Protein AF-A0A1G3KKD4-F1 (afdb_monomer_lite)

Secondary structure (DSSP, 8-state):
--PPP-----------B-TTS-B--SS--SPPPTTSPPPSTT---BTTB-TT-BHHHHHHHHHHH-TTEEEEEPP--S---PPPTTS--B--EEEEEETTTTSSEEEEEEEESBTTT-EEEEEEEEEEPPTT-PPBHHHHHHHHHHHH---EESS-GGG-BTTEEEEEEEEETTSPBPPPPTTS---TTS--TTS-----TTEEEEEEEEEEEPSS-TTBEEEEEEEEEEHHHHHHHHHHHHHHHHHHHHHHHHHHHHHHHHTS---

pLDDT: mean 76.48, std 17.89, range [25.08, 93.0]

Structure (mmCIF, N/CA/C/O backbone):
data_AF-A0A1G3KKD4-F1
#
_entry.id   AF-A0A1G3KKD4-F1
#
loop_
_atom_site.group_PDB
_atom_site.id
_atom_site.type_symbol
_atom_site.label_atom_id
_atom_site.label_alt_id
_atom_site.label_comp_id
_atom_site.label_asym_id
_atom_site.label_entity_id
_atom_site.label_seq_id
_atom_site.pdbx_PDB_ins_code
_atom_site.Cartn_x
_atom_site.Cartn_y
_atom_site.Cartn_z
_atom_site.occupancy
_atom_site.B_iso_or_equiv
_atom_site.auth_seq_id
_atom_site.auth_comp_id
_atom_site.auth_asym_id
_atom_site.auth_atom_id
_atom_site.pdbx_PDB_model_num
ATOM 1 N N . MET A 1 1 ? 34.589 -7.248 -50.992 1.00 36.75 1 MET A N 1
ATOM 2 C CA . MET A 1 1 ? 34.553 -6.252 -49.902 1.00 36.75 1 MET A CA 1
ATOM 3 C C . MET A 1 1 ? 33.347 -6.594 -49.047 1.00 36.75 1 MET A C 1
ATOM 5 O O . MET A 1 1 ? 32.225 -6.361 -49.464 1.00 36.75 1 MET A O 1
ATOM 9 N N . MET A 1 2 ? 33.588 -7.327 -47.965 1.00 28.41 2 MET A N 1
ATOM 10 C CA . MET A 1 2 ? 32.580 -8.005 -47.149 1.00 28.41 2 MET A CA 1
ATOM 11 C C . MET A 1 2 ? 32.678 -7.352 -45.770 1.00 28.41 2 MET A C 1
ATOM 13 O O . MET A 1 2 ? 33.681 -7.538 -45.086 1.00 28.41 2 MET A O 1
ATOM 17 N N . MET A 1 3 ? 31.729 -6.479 -45.426 1.00 34.78 3 MET A N 1
ATOM 18 C CA . MET A 1 3 ? 31.676 -5.872 -44.094 1.00 34.78 3 MET A CA 1
ATOM 19 C C . MET A 1 3 ? 30.914 -6.808 -43.161 1.00 34.78 3 MET A C 1
ATOM 21 O O . MET A 1 3 ? 29.764 -7.156 -43.422 1.00 34.78 3 MET A O 1
ATOM 25 N N . LEU A 1 4 ? 31.603 -7.234 -42.102 1.00 31.77 4 LEU A N 1
ATOM 26 C CA . LEU A 1 4 ? 31.053 -8.021 -41.010 1.00 31.77 4 LEU A CA 1
ATOM 27 C C . LEU A 1 4 ? 30.010 -7.210 -40.229 1.00 31.77 4 LEU A C 1
ATOM 29 O O . LEU A 1 4 ? 30.295 -6.117 -39.746 1.00 31.77 4 LEU A O 1
ATOM 33 N N . LEU A 1 5 ? 28.839 -7.818 -40.052 1.00 33.50 5 LEU A N 1
ATOM 34 C CA . LEU A 1 5 ? 27.930 -7.564 -38.941 1.00 33.50 5 LEU A CA 1
ATOM 35 C C . LEU A 1 5 ? 28.512 -8.220 -37.677 1.00 33.50 5 LEU A C 1
ATOM 37 O O . LEU A 1 5 ? 28.678 -9.436 -37.628 1.00 33.50 5 LEU A O 1
ATOM 41 N N . ALA A 1 6 ? 28.782 -7.418 -36.656 1.00 31.25 6 ALA A N 1
ATOM 42 C CA . ALA A 1 6 ? 28.841 -7.827 -35.255 1.00 31.25 6 ALA A CA 1
ATOM 43 C C . ALA A 1 6 ? 27.873 -6.872 -34.543 1.00 31.25 6 ALA A C 1
ATOM 45 O O . ALA A 1 6 ? 27.943 -5.670 -34.765 1.00 31.25 6 ALA A O 1
ATOM 46 N N . GLY A 1 7 ? 26.868 -7.284 -33.787 1.00 25.55 7 GLY A N 1
ATOM 47 C CA . GLY A 1 7 ? 26.712 -8.456 -32.943 1.00 25.55 7 GLY A CA 1
ATOM 48 C C . GLY A 1 7 ? 26.060 -7.898 -31.680 1.00 25.55 7 GLY A C 1
ATOM 49 O O . GLY A 1 7 ? 26.670 -7.079 -30.997 1.00 25.55 7 GLY A O 1
ATOM 50 N N . CYS A 1 8 ? 24.792 -8.240 -31.448 1.00 34.59 8 CYS A N 1
ATOM 51 C CA . CYS A 1 8 ? 24.036 -7.868 -30.257 1.00 34.59 8 CYS A CA 1
ATOM 52 C C . CYS A 1 8 ? 24.808 -8.302 -29.005 1.00 34.59 8 CYS A C 1
ATOM 54 O O . CYS A 1 8 ? 25.068 -9.488 -28.825 1.00 34.59 8 CYS A O 1
ATOM 56 N N . GLY A 1 9 ? 25.200 -7.338 -28.174 1.00 25.08 9 GLY A N 1
ATOM 57 C CA . GLY A 1 9 ? 25.719 -7.591 -26.838 1.00 25.08 9 GLY A CA 1
ATOM 58 C C . GLY A 1 9 ? 24.648 -7.226 -25.825 1.00 25.08 9 GLY A C 1
ATOM 59 O O . GLY A 1 9 ? 24.383 -6.040 -25.627 1.00 25.08 9 GLY A O 1
ATOM 60 N N . ASP A 1 10 ? 24.042 -8.241 -25.215 1.00 33.50 10 ASP A N 1
ATOM 61 C CA . ASP A 1 10 ? 23.280 -8.122 -23.976 1.00 33.50 10 ASP A CA 1
ATOM 62 C C . ASP A 1 10 ? 24.161 -7.439 -22.920 1.00 33.50 10 ASP A C 1
ATOM 64 O O . ASP A 1 10 ? 25.133 -8.007 -22.419 1.00 33.50 10 ASP A O 1
ATOM 68 N N . GLY A 1 11 ? 23.866 -6.170 -22.634 1.00 28.05 11 GLY A N 1
ATOM 69 C CA . GLY A 1 11 ? 24.493 -5.443 -21.535 1.00 28.05 11 GLY A CA 1
ATOM 70 C C . GLY A 1 11 ? 24.036 -6.019 -20.190 1.00 28.05 11 GLY A C 1
ATOM 71 O O . GLY A 1 11 ? 22.905 -6.500 -20.090 1.00 28.05 11 GLY A O 1
ATOM 72 N N . PRO A 1 12 ? 24.884 -5.980 -19.146 1.00 34.41 12 PRO A N 1
ATOM 73 C CA . PRO A 1 12 ? 24.547 -6.539 -17.844 1.00 34.41 12 PRO A CA 1
ATOM 74 C C . PRO A 1 12 ? 23.283 -5.860 -17.315 1.00 34.41 12 PRO A C 1
ATOM 76 O O . PRO A 1 12 ? 23.168 -4.634 -17.342 1.00 34.41 12 PRO A O 1
ATOM 79 N N . GLY A 1 13 ? 22.318 -6.660 -16.862 1.00 38.06 13 GLY A N 1
ATOM 80 C CA . GLY A 1 13 ? 21.095 -6.156 -16.256 1.00 38.06 13 GLY A CA 1
ATOM 81 C C . GLY A 1 13 ? 21.438 -5.231 -15.092 1.00 38.06 13 GLY A C 1
ATOM 82 O O . GLY A 1 13 ? 21.927 -5.688 -14.064 1.00 38.06 13 GLY A O 1
ATOM 83 N N . ASN A 1 14 ? 21.182 -3.933 -15.259 1.00 43.22 14 ASN A N 1
ATOM 84 C CA . ASN A 1 14 ? 21.375 -2.940 -14.208 1.00 43.22 14 ASN A CA 1
ATOM 85 C C . ASN A 1 14 ? 20.348 -3.194 -13.104 1.00 43.22 14 ASN A C 1
ATOM 87 O O . ASN A 1 14 ? 19.176 -2.826 -13.192 1.00 43.22 14 ASN A O 1
ATOM 91 N N . GLU A 1 15 ? 20.785 -3.925 -12.095 1.00 46.09 15 GLU A N 1
ATOM 92 C CA . GLU A 1 15 ? 20.164 -3.974 -10.786 1.00 46.09 15 GLU A CA 1
ATOM 93 C C . GLU A 1 15 ? 20.419 -2.636 -10.087 1.00 46.09 15 GLU A C 1
ATOM 95 O O . GLU A 1 15 ? 21.563 -2.183 -10.006 1.00 46.09 15 GLU A O 1
ATOM 100 N N . ALA A 1 16 ? 19.351 -1.976 -9.633 1.00 47.59 16 ALA A N 1
ATOM 101 C CA . ALA A 1 16 ? 19.468 -0.792 -8.790 1.00 47.59 16 ALA A CA 1
ATOM 102 C C . ALA A 1 16 ? 20.277 -1.164 -7.545 1.00 47.59 16 ALA A C 1
ATOM 104 O O . ALA A 1 16 ? 20.127 -2.278 -7.065 1.00 47.59 16 ALA A O 1
ATOM 105 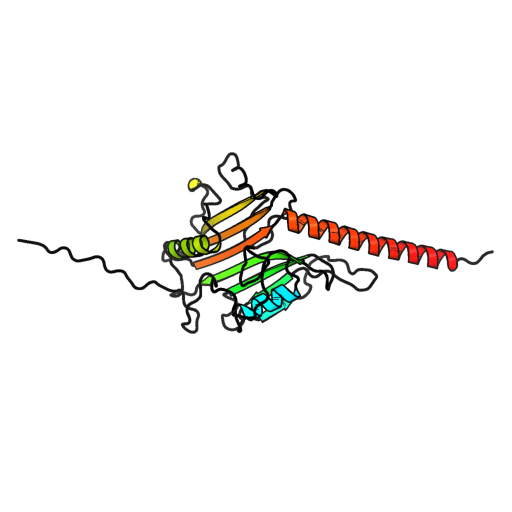N N . LYS A 1 17 ? 21.139 -0.286 -7.019 1.00 45.03 17 LYS A N 1
ATOM 106 C CA . LYS A 1 17 ? 21.960 -0.567 -5.825 1.00 45.03 17 LYS A CA 1
ATOM 107 C C . LYS A 1 17 ? 21.836 0.535 -4.777 1.00 45.03 17 LYS A C 1
ATOM 109 O O . LYS A 1 17 ? 21.765 1.708 -5.136 1.00 45.03 17 LYS A O 1
ATOM 114 N N . ASN A 1 18 ? 21.749 0.165 -3.498 1.00 47.06 18 ASN A N 1
ATOM 115 C CA . ASN A 1 18 ? 21.687 1.115 -2.389 1.00 47.06 18 ASN A CA 1
ATOM 116 C C . ASN A 1 18 ? 23.073 1.746 -2.170 1.00 47.06 18 ASN A C 1
ATOM 118 O O . ASN A 1 18 ? 24.058 1.392 -2.824 1.00 47.06 18 ASN A O 1
ATOM 122 N N . SER A 1 19 ? 23.176 2.674 -1.217 1.00 39.69 19 SER A N 1
ATOM 123 C CA . SER A 1 19 ? 24.438 3.344 -0.869 1.00 39.69 19 SER A CA 1
ATOM 124 C C . SER A 1 19 ? 25.553 2.404 -0.394 1.00 39.69 19 SER A C 1
ATOM 126 O O . SER A 1 19 ? 26.706 2.823 -0.347 1.00 39.69 19 SER A O 1
ATOM 128 N N . ASN A 1 20 ? 25.227 1.150 -0.069 1.00 43.16 20 ASN A N 1
ATOM 129 C CA . ASN A 1 20 ? 26.175 0.120 0.346 1.00 43.16 20 ASN A CA 1
ATOM 130 C C . ASN A 1 20 ? 26.548 -0.833 -0.807 1.00 43.16 20 ASN A C 1
ATOM 132 O O . ASN A 1 20 ? 27.305 -1.778 -0.602 1.00 43.16 20 ASN A O 1
ATOM 136 N N . GLY A 1 21 ? 26.047 -0.591 -2.025 1.00 40.94 21 GLY A N 1
ATOM 137 C CA . GLY A 1 21 ? 26.309 -1.422 -3.201 1.00 40.94 21 GLY A CA 1
ATOM 138 C C . GLY A 1 21 ? 25.499 -2.721 -3.252 1.00 40.94 21 GLY A C 1
ATOM 139 O O . GLY A 1 21 ? 25.740 -3.540 -4.142 1.00 40.94 21 GLY A O 1
ATOM 140 N N . GLU A 1 22 ? 24.547 -2.908 -2.335 1.00 45.16 22 GLU A N 1
ATOM 141 C CA . GLU A 1 22 ? 23.599 -4.025 -2.358 1.00 45.16 22 GLU A CA 1
ATOM 142 C C . GLU A 1 22 ? 22.505 -3.724 -3.371 1.00 45.16 22 GLU A C 1
ATOM 144 O O . GLU A 1 22 ? 22.063 -2.581 -3.460 1.00 45.16 22 GLU A O 1
ATOM 149 N N . THR A 1 23 ? 22.051 -4.725 -4.121 1.00 47.28 23 THR A N 1
ATOM 150 C CA . THR A 1 23 ? 20.938 -4.550 -5.054 1.00 47.28 23 THR A CA 1
ATOM 151 C C . THR A 1 23 ? 19.701 -4.031 -4.302 1.00 47.28 23 THR A C 1
ATOM 153 O O . THR A 1 23 ? 19.155 -4.726 -3.448 1.00 47.28 23 THR A O 1
ATOM 156 N N . VAL A 1 24 ? 19.271 -2.793 -4.591 1.00 46.72 24 VAL A N 1
ATOM 157 C CA . VAL A 1 24 ? 17.921 -2.329 -4.270 1.00 46.72 24 VAL A CA 1
ATOM 158 C C . VAL A 1 24 ? 17.005 -3.184 -5.108 1.00 46.72 24 VAL A C 1
ATOM 160 O O . VAL A 1 24 ? 16.920 -3.031 -6.327 1.00 46.72 24 VAL A O 1
ATOM 163 N N . ASP A 1 25 ? 16.320 -4.093 -4.440 1.00 49.72 25 ASP A N 1
ATOM 164 C CA . ASP A 1 25 ? 15.204 -4.782 -5.042 1.00 49.72 25 ASP A CA 1
ATOM 165 C C . ASP A 1 25 ? 14.111 -3.720 -5.265 1.00 49.72 25 ASP A C 1
ATOM 167 O O . ASP A 1 25 ? 13.392 -3.287 -4.351 1.00 49.72 25 ASP A O 1
ATOM 171 N N . THR A 1 26 ? 14.072 -3.193 -6.492 1.00 44.53 26 THR A N 1
ATOM 172 C CA . THR A 1 26 ? 13.183 -2.115 -6.963 1.00 44.53 26 THR A CA 1
ATOM 173 C C . THR A 1 26 ? 11.722 -2.429 -6.703 1.00 44.53 26 THR A C 1
ATOM 175 O O . THR A 1 26 ? 10.908 -1.536 -6.488 1.00 44.53 26 THR A O 1
ATOM 178 N N . ALA A 1 27 ? 11.423 -3.707 -6.532 1.00 40.56 27 ALA A N 1
ATOM 179 C CA . ALA A 1 27 ? 10.413 -4.176 -5.619 1.00 40.56 27 ALA A CA 1
ATOM 180 C C . ALA A 1 27 ? 11.069 -5.267 -4.759 1.00 40.56 27 ALA A C 1
ATOM 182 O O . ALA A 1 27 ? 11.573 -6.203 -5.346 1.00 40.56 27 ALA A O 1
ATOM 183 N N . SER A 1 28 ? 11.071 -5.224 -3.419 1.00 41.34 28 SER A N 1
ATOM 184 C CA . SER A 1 28 ? 11.296 -6.483 -2.692 1.00 41.34 28 SER A CA 1
ATOM 185 C C . SER A 1 28 ? 10.083 -7.365 -3.012 1.00 41.34 28 SER A C 1
ATOM 187 O O . SER A 1 28 ? 8.956 -7.143 -2.540 1.00 41.34 28 SER A O 1
ATOM 189 N N . VAL A 1 29 ? 10.289 -8.233 -4.005 1.00 39.75 29 VAL A N 1
ATOM 190 C CA . VAL A 1 29 ? 9.391 -9.286 -4.508 1.00 39.75 29 VAL A CA 1
ATOM 191 C C . VAL A 1 29 ? 9.874 -10.643 -4.005 1.00 39.75 29 VAL A C 1
ATOM 193 O O . VAL A 1 29 ? 9.205 -11.649 -4.228 1.00 39.75 29 VAL A O 1
ATOM 196 N N . ALA A 1 30 ? 10.994 -10.687 -3.275 1.00 36.44 30 ALA A N 1
ATOM 197 C CA . ALA A 1 30 ? 11.412 -11.890 -2.587 1.00 36.44 30 ALA A CA 1
ATOM 198 C C . ALA A 1 30 ? 10.240 -12.418 -1.734 1.00 36.44 30 ALA A C 1
ATOM 200 O O . ALA A 1 30 ? 9.622 -11.645 -0.987 1.00 36.44 30 ALA A O 1
ATOM 201 N N . PRO A 1 31 ? 9.881 -13.713 -1.853 1.00 37.75 31 PRO A N 1
ATOM 202 C CA . PRO A 1 31 ? 8.915 -14.308 -0.948 1.00 37.75 31 PRO A CA 1
ATOM 203 C C . PRO A 1 31 ? 9.390 -14.035 0.475 1.00 37.75 31 PRO A C 1
ATOM 205 O O . PRO A 1 31 ? 10.583 -14.148 0.764 1.00 37.75 31 PRO A O 1
ATOM 208 N N . ALA A 1 32 ? 8.456 -13.631 1.337 1.00 45.72 32 ALA A N 1
ATOM 209 C CA . ALA A 1 32 ? 8.757 -13.329 2.726 1.00 45.72 32 ALA A CA 1
ATOM 210 C C . ALA A 1 32 ? 9.635 -14.451 3.309 1.00 45.72 32 ALA A C 1
ATOM 212 O O . ALA A 1 32 ? 9.337 -15.632 3.091 1.00 45.72 32 ALA A O 1
ATOM 213 N N . ALA A 1 33 ? 10.731 -14.088 3.986 1.00 49.72 33 ALA A N 1
ATOM 214 C CA . ALA A 1 33 ? 11.652 -15.052 4.577 1.00 49.72 33 ALA A CA 1
ATOM 215 C C . ALA A 1 33 ? 10.876 -16.134 5.353 1.00 49.72 33 ALA A C 1
ATOM 217 O O . ALA A 1 33 ? 9.845 -15.863 5.978 1.00 49.72 33 ALA A O 1
ATOM 218 N N . SER A 1 34 ? 11.337 -17.385 5.298 1.00 44.22 34 SER A N 1
ATOM 219 C CA . SER A 1 34 ? 10.668 -18.494 5.984 1.00 44.22 34 SER A CA 1
ATOM 220 C C . SER A 1 34 ? 10.463 -18.157 7.468 1.00 44.22 34 SER A C 1
ATOM 222 O O . SER A 1 34 ? 11.441 -18.007 8.198 1.00 44.22 34 SER A O 1
ATOM 224 N N . GLY A 1 35 ? 9.204 -18.027 7.903 1.00 54.56 35 GLY A N 1
ATOM 225 C CA . GLY A 1 35 ? 8.842 -17.621 9.269 1.00 54.56 35 GLY A CA 1
ATOM 226 C C . GLY A 1 35 ? 8.192 -16.235 9.400 1.00 54.56 35 GLY A C 1
ATOM 227 O O . GLY A 1 35 ? 7.725 -15.909 10.490 1.00 54.56 35 GLY A O 1
ATOM 228 N N . CYS A 1 36 ? 8.100 -15.441 8.327 1.00 64.94 36 CYS A N 1
ATOM 229 C CA . CYS A 1 36 ? 7.323 -14.199 8.343 1.00 64.94 36 CYS A CA 1
ATOM 230 C C . CYS A 1 36 ? 5.812 -14.461 8.518 1.00 64.94 36 CYS A C 1
ATOM 232 O O . CYS A 1 36 ? 5.323 -15.522 8.108 1.00 64.94 36 CYS A O 1
ATOM 234 N N . PRO A 1 37 ? 5.045 -13.493 9.068 1.00 67.75 37 PRO A N 1
ATOM 235 C CA . PRO A 1 37 ? 3.589 -13.570 9.099 1.00 67.75 37 PRO A CA 1
ATOM 236 C C . PRO A 1 37 ? 3.040 -13.874 7.707 1.00 67.75 37 PRO A C 1
ATOM 238 O O . PRO A 1 37 ? 3.385 -13.212 6.725 1.00 67.75 37 PRO A O 1
ATOM 241 N N . LYS A 1 38 ? 2.191 -14.898 7.615 1.00 65.81 38 LYS A N 1
ATOM 242 C CA . LYS A 1 38 ? 1.608 -15.294 6.339 1.00 65.81 38 LYS A CA 1
ATOM 243 C C . LYS A 1 38 ? 0.495 -14.312 5.991 1.00 65.81 38 LYS A C 1
ATOM 245 O O . LYS A 1 38 ? -0.504 -14.237 6.702 1.00 65.81 38 LYS A O 1
ATOM 250 N N . ALA A 1 39 ? 0.658 -13.586 4.888 1.00 68.94 39 ALA A N 1
ATOM 251 C CA . ALA A 1 39 ? -0.445 -12.837 4.302 1.00 68.94 39 ALA A CA 1
ATOM 252 C C . ALA A 1 39 ? -1.625 -13.776 3.985 1.00 68.94 39 ALA A C 1
ATOM 254 O O . ALA A 1 39 ? -1.410 -14.976 3.753 1.00 68.94 39 ALA A O 1
ATOM 255 N N . PRO A 1 40 ? -2.869 -13.264 3.953 1.00 69.69 40 PRO A N 1
ATOM 256 C CA . PRO A 1 40 ? -3.998 -14.040 3.460 1.00 69.69 40 PRO A CA 1
ATOM 257 C C . PRO A 1 40 ? -3.656 -14.658 2.096 1.00 69.69 40 PRO A C 1
ATOM 259 O O . PRO A 1 40 ? -2.984 -14.033 1.273 1.00 69.69 40 PRO A O 1
ATOM 262 N N . ALA A 1 41 ? -4.063 -15.909 1.871 1.00 65.94 41 ALA A N 1
ATOM 263 C CA . ALA A 1 41 ? -3.688 -16.632 0.658 1.00 65.94 41 ALA A CA 1
ATOM 264 C C . ALA A 1 41 ? -4.101 -15.842 -0.596 1.00 65.94 41 ALA A C 1
ATOM 266 O O . ALA A 1 41 ? -5.254 -15.431 -0.714 1.00 65.94 41 ALA A O 1
ATOM 267 N N . ASN A 1 42 ? -3.156 -15.650 -1.522 1.00 68.94 42 ASN A N 1
ATOM 268 C CA . ASN A 1 42 ? -3.327 -14.898 -2.772 1.00 68.94 42 ASN A CA 1
ATOM 269 C C . ASN A 1 42 ? -3.661 -13.401 -2.609 1.00 68.94 42 ASN A C 1
ATOM 271 O O . ASN A 1 42 ? -4.043 -12.762 -3.589 1.00 68.94 42 ASN A O 1
ATOM 275 N N . ALA A 1 43 ? -3.518 -12.820 -1.413 1.00 80.75 43 ALA A N 1
ATOM 276 C CA . ALA A 1 43 ? -3.643 -11.377 -1.251 1.00 80.75 43 ALA A CA 1
ATOM 277 C C . ALA A 1 43 ? -2.389 -10.668 -1.794 1.00 80.75 43 ALA A C 1
ATOM 279 O O . ALA A 1 43 ? -1.269 -11.083 -1.473 1.00 80.75 43 ALA A O 1
ATOM 280 N N . PRO A 1 44 ? -2.541 -9.589 -2.582 1.00 86.44 44 PRO A N 1
ATOM 281 C CA . PRO A 1 44 ? -1.410 -8.746 -2.942 1.00 86.44 44 PRO A CA 1
ATOM 282 C C . PRO A 1 44 ? -0.778 -8.148 -1.680 1.00 86.44 44 PRO A C 1
ATOM 284 O O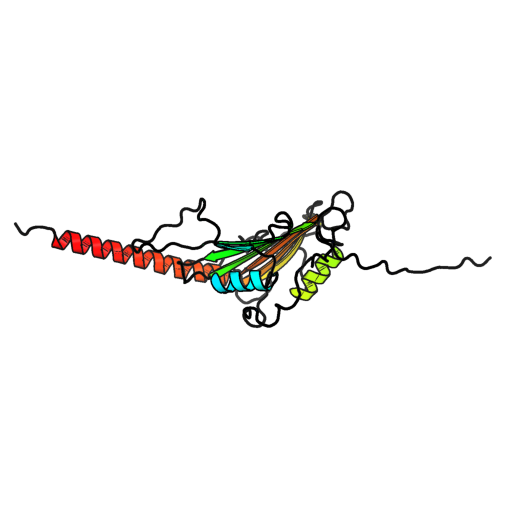 . PRO A 1 44 ? -1.463 -7.871 -0.693 1.00 86.44 44 PRO A O 1
ATOM 287 N N . THR A 1 45 ? 0.541 -7.959 -1.712 1.00 90.25 45 THR A N 1
ATOM 288 C CA . THR A 1 45 ? 1.307 -7.429 -0.577 1.00 90.25 45 THR A CA 1
ATOM 289 C C . THR A 1 45 ? 2.347 -6.412 -1.015 1.00 90.25 45 THR A C 1
ATOM 291 O O . THR A 1 45 ? 2.993 -6.573 -2.052 1.00 90.25 45 THR A O 1
ATOM 294 N N . ILE A 1 46 ? 2.596 -5.422 -0.161 1.00 89.06 46 ILE A N 1
ATOM 295 C CA . ILE A 1 46 ? 3.747 -4.518 -0.250 1.00 89.06 46 ILE A CA 1
ATOM 296 C C . ILE A 1 46 ? 4.623 -4.778 0.976 1.00 89.06 46 ILE A C 1
ATOM 298 O O . ILE A 1 46 ? 4.157 -4.630 2.101 1.00 89.06 46 ILE A O 1
ATOM 302 N N . GLN A 1 47 ? 5.874 -5.206 0.765 1.00 85.31 47 GLN A N 1
ATOM 303 C CA . GLN A 1 47 ? 6.799 -5.598 1.845 1.00 85.31 47 GLN A CA 1
ATOM 304 C C . GLN A 1 47 ? 6.168 -6.582 2.853 1.00 85.31 47 GLN A C 1
ATOM 306 O O . GLN A 1 47 ? 6.256 -6.419 4.067 1.00 85.31 47 GLN A O 1
ATOM 311 N N . GLY A 1 48 ? 5.444 -7.581 2.336 1.00 85.50 48 GLY A N 1
ATOM 312 C CA . GLY A 1 48 ? 4.736 -8.583 3.139 1.00 85.50 48 GLY A CA 1
ATOM 313 C C . GLY A 1 48 ? 3.444 -8.097 3.806 1.00 85.50 48 GLY A C 1
ATOM 314 O O . GLY A 1 48 ? 2.679 -8.929 4.284 1.00 85.50 48 GLY A O 1
ATOM 315 N N . VAL A 1 49 ? 3.151 -6.793 3.806 1.00 89.69 49 VAL A N 1
ATOM 316 C CA . VAL A 1 49 ? 1.919 -6.238 4.380 1.00 89.69 49 VAL A CA 1
ATOM 317 C C . VAL A 1 49 ? 0.768 -6.383 3.389 1.00 89.69 49 VAL A C 1
ATOM 319 O O . VAL A 1 49 ? 0.880 -5.960 2.237 1.00 89.69 49 VAL A O 1
ATOM 322 N N . ALA A 1 50 ? -0.345 -6.956 3.847 1.00 91.81 50 ALA A N 1
ATOM 323 C CA . ALA A 1 50 ? -1.601 -7.059 3.106 1.00 91.81 50 ALA A CA 1
ATOM 324 C C . ALA A 1 50 ? -2.711 -6.248 3.784 1.00 91.81 50 ALA A C 1
ATOM 326 O O . ALA A 1 50 ? -2.716 -6.068 5.006 1.00 91.81 50 ALA A O 1
ATOM 327 N N . ILE A 1 51 ? -3.707 -5.848 2.991 1.00 91.06 51 ILE A N 1
ATOM 328 C CA . ILE A 1 51 ? -4.970 -5.331 3.518 1.00 91.06 51 ILE A CA 1
ATOM 329 C C . ILE A 1 51 ? -5.607 -6.364 4.458 1.00 91.06 51 ILE A C 1
ATOM 331 O O . ILE A 1 51 ? -5.629 -7.563 4.176 1.00 91.06 51 ILE A O 1
ATOM 335 N N . GLY A 1 52 ? -6.132 -5.881 5.581 1.00 91.06 52 GLY A N 1
ATOM 336 C CA . GLY A 1 52 ? -6.822 -6.678 6.588 1.00 91.06 52 GLY A CA 1
ATOM 337 C C . GLY A 1 52 ? -5.940 -7.304 7.665 1.00 91.06 52 GLY A C 1
ATOM 338 O O . GLY A 1 52 ? -6.482 -7.814 8.644 1.00 91.06 52 GLY A O 1
ATOM 339 N N . MET A 1 53 ? -4.612 -7.203 7.554 1.00 92.81 53 MET A N 1
ATOM 340 C CA . MET A 1 53 ? -3.716 -7.501 8.675 1.00 92.81 53 MET A CA 1
ATOM 341 C C . MET A 1 53 ? -4.012 -6.594 9.876 1.00 92.81 53 MET A C 1
ATOM 343 O O . MET A 1 53 ? -4.508 -5.478 9.733 1.00 92.81 53 MET A O 1
ATOM 347 N N . THR A 1 54 ? -3.678 -7.045 11.076 1.00 91.94 54 THR A N 1
ATOM 348 C CA . THR A 1 54 ? -3.580 -6.184 12.258 1.00 91.94 54 THR A CA 1
ATOM 349 C C . THR A 1 54 ? -2.336 -5.296 12.181 1.00 91.94 54 THR A C 1
ATOM 351 O O . THR A 1 54 ? -1.372 -5.603 11.476 1.00 91.94 54 THR A O 1
ATOM 354 N N . GLY A 1 55 ? -2.297 -4.212 12.963 1.00 88.62 55 GLY A N 1
ATOM 355 C CA . GLY A 1 55 ? -1.092 -3.378 13.054 1.00 88.62 55 GLY A CA 1
ATOM 356 C C . GLY A 1 55 ? 0.145 -4.150 13.545 1.00 88.62 55 GLY A C 1
ATOM 357 O O . GLY A 1 55 ? 1.258 -3.911 13.079 1.00 88.62 55 GLY A O 1
ATOM 358 N N . ALA A 1 56 ? -0.036 -5.120 14.449 1.00 88.94 56 ALA A N 1
ATOM 359 C CA . ALA A 1 56 ? 1.055 -5.961 14.944 1.00 88.94 56 ALA A CA 1
ATOM 360 C C . ALA A 1 56 ? 1.604 -6.902 13.858 1.00 88.94 56 ALA A C 1
ATOM 362 O O . ALA A 1 56 ? 2.822 -7.018 13.713 1.00 88.94 56 ALA A O 1
ATOM 363 N N . GLU A 1 57 ? 0.723 -7.525 13.073 1.00 91.31 57 GLU A N 1
ATOM 364 C CA . GLU A 1 57 ? 1.114 -8.354 11.927 1.00 91.31 57 GLU A CA 1
ATOM 365 C C . GLU A 1 57 ? 1.832 -7.528 10.860 1.00 91.31 57 GLU A C 1
ATOM 367 O O . GLU A 1 57 ? 2.858 -7.969 10.353 1.00 91.31 57 GLU A O 1
ATOM 372 N N . ALA A 1 58 ? 1.361 -6.309 10.576 1.00 90.75 58 ALA A N 1
ATOM 373 C CA . ALA A 1 58 ? 2.012 -5.411 9.627 1.00 90.75 58 ALA A CA 1
ATOM 374 C C . ALA A 1 58 ? 3.437 -5.031 10.070 1.00 90.75 58 ALA A C 1
ATOM 376 O O . ALA A 1 58 ? 4.370 -5.118 9.276 1.00 90.75 58 ALA A O 1
ATOM 377 N N . ILE A 1 59 ? 3.642 -4.680 11.347 1.00 89.12 59 ILE A N 1
ATOM 378 C CA . ILE A 1 59 ? 4.986 -4.403 11.890 1.00 89.12 59 ILE A CA 1
ATOM 379 C C . ILE A 1 59 ? 5.892 -5.632 11.770 1.00 89.12 59 ILE A C 1
ATOM 381 O O 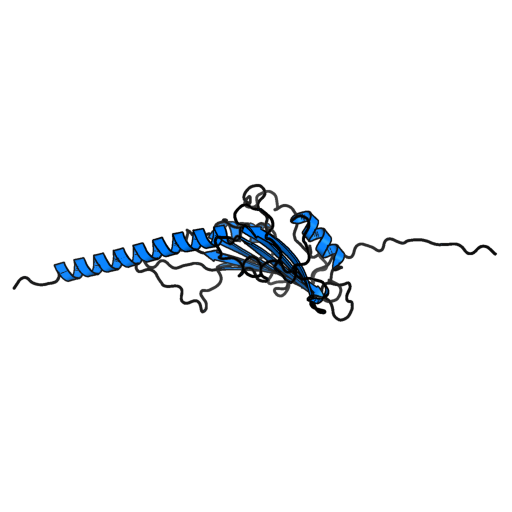. ILE A 1 59 ? 7.055 -5.505 11.386 1.00 89.12 59 ILE A O 1
ATOM 385 N N . ALA A 1 60 ? 5.375 -6.815 12.108 1.00 88.31 60 ALA A N 1
ATOM 386 C CA . ALA A 1 60 ? 6.133 -8.055 12.007 1.00 88.31 60 ALA A CA 1
ATOM 387 C C . ALA A 1 60 ? 6.483 -8.393 10.548 1.00 88.31 60 ALA A C 1
ATOM 389 O O . ALA A 1 60 ? 7.608 -8.808 10.283 1.00 88.31 60 ALA A O 1
ATOM 390 N N . ALA A 1 61 ? 5.565 -8.166 9.604 1.00 88.12 61 ALA A N 1
ATOM 391 C CA . ALA A 1 61 ? 5.804 -8.361 8.179 1.00 88.12 61 ALA A CA 1
ATOM 392 C C . ALA A 1 61 ? 6.903 -7.423 7.658 1.00 88.12 61 ALA A C 1
ATOM 394 O O . ALA A 1 61 ? 7.850 -7.903 7.043 1.00 88.12 61 ALA A O 1
ATOM 395 N N . LEU A 1 62 ? 6.849 -6.128 7.995 1.00 86.56 62 LEU A N 1
ATOM 396 C CA . LEU A 1 62 ? 7.864 -5.146 7.591 1.00 86.56 62 LEU A CA 1
ATOM 397 C C . LEU A 1 62 ? 9.261 -5.493 8.118 1.00 86.56 62 LEU A C 1
ATOM 399 O O . LEU A 1 62 ? 10.218 -5.516 7.352 1.00 86.56 62 LEU A O 1
ATOM 403 N N . LYS A 1 63 ? 9.375 -5.817 9.413 1.00 83.94 63 LYS A N 1
ATOM 404 C CA . LYS A 1 63 ? 10.654 -6.207 10.040 1.00 83.94 63 LYS A CA 1
ATOM 405 C C . LYS A 1 63 ? 11.211 -7.522 9.495 1.00 83.94 63 LYS A C 1
ATOM 407 O O . LYS A 1 63 ? 12.406 -7.774 9.599 1.00 83.94 63 LYS A O 1
ATOM 412 N N . CYS A 1 64 ? 10.339 -8.382 8.975 1.00 83.00 64 CYS A N 1
ATOM 413 C CA . CYS A 1 64 ? 10.730 -9.662 8.402 1.00 83.00 64 CYS A CA 1
ATOM 414 C C . CYS A 1 64 ? 11.115 -9.546 6.921 1.00 83.00 64 CYS A C 1
ATOM 416 O O . CYS A 1 64 ? 12.000 -10.266 6.466 1.00 83.00 64 CYS A O 1
ATOM 418 N N . ALA A 1 65 ? 10.478 -8.634 6.179 1.00 76.38 65 ALA A N 1
ATOM 419 C CA . ALA A 1 65 ? 10.809 -8.345 4.787 1.00 76.38 65 ALA A CA 1
ATOM 420 C C . ALA A 1 65 ? 12.192 -7.686 4.644 1.00 76.38 65 ALA A C 1
ATOM 422 O O . ALA A 1 65 ? 12.894 -7.948 3.670 1.00 76.38 65 ALA A O 1
ATOM 423 N N . ASP A 1 66 ? 12.601 -6.882 5.628 1.00 73.88 66 ASP A N 1
ATOM 424 C CA . ASP A 1 66 ? 13.945 -6.315 5.714 1.00 73.88 66 ASP A CA 1
ATOM 425 C C . ASP A 1 66 ? 14.359 -6.159 7.187 1.00 73.88 66 ASP A C 1
ATOM 427 O O . ASP A 1 66 ? 13.754 -5.402 7.947 1.00 73.88 66 ASP A O 1
ATOM 431 N N . ALA A 1 67 ? 15.424 -6.850 7.600 1.00 69.88 67 ALA A N 1
ATOM 432 C CA . ALA A 1 67 ? 15.931 -6.786 8.972 1.00 69.88 67 ALA A CA 1
ATOM 433 C C . ALA A 1 67 ? 16.432 -5.381 9.376 1.00 69.88 67 ALA A C 1
ATOM 435 O O . ALA A 1 67 ? 16.531 -5.080 10.567 1.00 69.88 67 ALA A O 1
ATOM 436 N N . GLY A 1 68 ? 16.753 -4.523 8.402 1.00 70.44 68 GLY A N 1
ATOM 437 C CA . GLY A 1 68 ? 17.123 -3.122 8.595 1.00 70.44 68 GLY A CA 1
ATOM 438 C C . GLY A 1 68 ? 15.929 -2.171 8.725 1.00 70.44 68 GLY A C 1
ATOM 439 O O . GLY A 1 68 ? 16.121 -1.014 9.113 1.00 70.44 68 GLY A O 1
ATOM 440 N N . TYR A 1 69 ? 14.701 -2.623 8.443 1.00 79.19 69 TYR A N 1
ATOM 441 C CA . TYR A 1 69 ? 13.515 -1.785 8.589 1.00 79.19 69 TYR A CA 1
ATOM 442 C C . TYR A 1 69 ? 13.209 -1.502 10.057 1.00 79.19 69 TYR A C 1
ATOM 444 O O . TYR A 1 69 ? 12.971 -2.391 10.880 1.00 79.19 69 TYR A O 1
ATOM 452 N N . ARG A 1 70 ? 13.096 -0.214 10.367 1.00 81.19 70 ARG A N 1
ATOM 453 C CA . ARG A 1 70 ? 12.399 0.253 11.561 1.00 81.19 70 ARG A CA 1
ATOM 454 C C . ARG A 1 70 ? 10.937 0.421 11.188 1.00 81.19 70 ARG A C 1
ATOM 456 O O . ARG A 1 70 ? 10.631 1.088 10.207 1.00 81.19 70 ARG A O 1
ATOM 463 N N . ALA A 1 71 ? 10.051 -0.199 11.956 1.00 84.75 71 ALA A N 1
ATOM 464 C CA . ALA A 1 71 ? 8.613 -0.103 11.761 1.00 84.75 71 ALA A CA 1
ATOM 465 C C . ALA A 1 71 ? 7.941 0.058 13.118 1.00 84.75 71 ALA A C 1
ATOM 467 O O . ALA A 1 71 ? 8.018 -0.845 13.960 1.00 84.75 71 ALA A O 1
ATOM 468 N N . ASP A 1 72 ? 7.292 1.203 13.302 1.00 83.56 72 ASP A N 1
ATOM 469 C CA . ASP A 1 72 ? 6.603 1.575 14.529 1.00 83.56 72 ASP A CA 1
ATOM 470 C C . ASP A 1 72 ? 5.319 2.343 14.202 1.00 83.56 72 ASP A C 1
ATOM 472 O O . ASP A 1 72 ? 5.185 2.972 13.147 1.00 83.56 72 ASP A O 1
ATOM 476 N N . TYR A 1 73 ? 4.357 2.295 15.125 1.00 83.00 73 TYR A N 1
ATOM 477 C CA . TYR A 1 73 ? 3.172 3.143 15.036 1.00 83.00 73 TYR A CA 1
ATOM 478 C C . TYR A 1 73 ? 3.607 4.602 14.969 1.00 83.00 73 TYR A C 1
ATOM 480 O O . TYR A 1 73 ? 4.383 5.057 15.816 1.00 83.00 73 TYR A O 1
ATOM 488 N N . ALA A 1 74 ? 3.094 5.334 13.982 1.00 74.00 74 ALA A N 1
ATOM 489 C CA . ALA A 1 74 ? 3.411 6.744 13.861 1.00 74.00 74 ALA A CA 1
ATOM 490 C C . ALA A 1 74 ? 2.960 7.483 15.137 1.00 74.00 74 ALA A C 1
ATOM 492 O O . ALA A 1 74 ? 1.893 7.170 15.690 1.00 74.00 74 ALA A O 1
ATOM 493 N N . PRO A 1 75 ? 3.744 8.463 15.629 1.00 63.53 75 PRO A N 1
ATOM 494 C CA . PRO A 1 75 ? 3.296 9.313 16.717 1.00 63.53 75 PRO A CA 1
ATOM 495 C C . PRO A 1 75 ? 1.972 9.964 16.322 1.00 63.53 75 PRO A C 1
ATOM 497 O O . PRO A 1 75 ? 1.799 10.400 15.185 1.00 63.53 75 PRO A O 1
ATOM 500 N N . ARG A 1 76 ? 1.042 10.063 17.273 1.00 58.72 76 ARG A N 1
ATOM 501 C CA . ARG A 1 76 ? -0.216 10.783 17.078 1.00 58.72 76 ARG A CA 1
ATOM 502 C C . ARG A 1 76 ? 0.094 12.248 16.750 1.00 58.72 76 ARG A C 1
ATOM 504 O O . ARG A 1 76 ? 0.360 13.030 17.657 1.00 58.72 76 ARG A O 1
ATOM 511 N N . SER A 1 77 ? 0.053 12.627 15.478 1.00 41.91 77 SER A N 1
ATOM 512 C CA . SER A 1 77 ? 0.179 14.017 15.044 1.00 41.91 77 SER A CA 1
ATOM 513 C C . SER A 1 77 ? -1.069 14.444 14.267 1.00 41.91 77 SER A C 1
ATOM 515 O O . SER A 1 77 ? -1.585 13.717 13.422 1.00 41.91 77 SER A O 1
ATOM 517 N N . GLY A 1 78 ? -1.600 15.620 14.614 1.00 43.97 78 GLY A N 1
ATOM 518 C CA . GLY A 1 78 ? -2.476 16.435 13.760 1.00 43.97 78 GLY A CA 1
ATOM 519 C C . GLY A 1 78 ? -3.883 15.934 13.400 1.00 43.97 78 GLY A C 1
ATOM 520 O O . GLY A 1 78 ? -4.670 16.731 12.905 1.00 43.97 78 GLY A O 1
ATOM 521 N N . SER A 1 79 ? -4.251 14.678 13.643 1.00 43.81 79 SER A N 1
ATOM 522 C CA . SER A 1 79 ? -5.574 14.148 13.287 1.00 43.81 79 SER A CA 1
ATOM 523 C C . SER A 1 79 ? -6.519 14.219 14.488 1.00 43.81 79 SER A C 1
ATOM 525 O O . SER A 1 79 ? -6.204 13.707 15.562 1.00 43.81 79 SER A O 1
ATOM 527 N N . GLY A 1 80 ? -7.677 14.865 14.333 1.00 50.06 80 GLY A N 1
ATOM 528 C CA . GLY A 1 80 ? -8.736 15.023 15.344 1.00 50.06 80 GLY A CA 1
ATOM 529 C C . GLY A 1 80 ? -9.419 13.719 15.786 1.00 50.06 80 GLY A C 1
ATOM 530 O O . GLY A 1 80 ? -10.633 13.677 15.927 1.00 50.06 80 GLY A O 1
ATOM 531 N N . VAL A 1 81 ? -8.650 12.651 15.990 1.00 55.28 81 VAL A N 1
ATOM 532 C CA . VAL A 1 81 ? -9.085 11.341 16.465 1.00 55.28 81 VAL A CA 1
ATOM 533 C C . VAL A 1 81 ? -9.554 11.473 17.916 1.00 55.28 81 VAL A C 1
ATOM 535 O O . VAL A 1 81 ? -8.737 11.787 18.790 1.00 55.28 81 VAL A O 1
ATOM 538 N N . PRO A 1 82 ? -10.840 11.252 18.221 1.00 59.81 82 PRO A N 1
ATOM 539 C CA . PRO A 1 82 ? -11.340 11.402 19.578 1.00 59.81 82 PRO A CA 1
ATOM 540 C C . PRO A 1 82 ? -10.696 10.368 20.508 1.00 59.81 82 PRO A C 1
ATOM 542 O O . PRO A 1 82 ? -10.508 9.206 20.148 1.00 59.81 82 PRO A O 1
ATOM 545 N N . TRP A 1 83 ? -10.352 10.803 21.721 1.00 65.81 83 TRP A N 1
ATOM 546 C CA . TRP A 1 83 ? -10.221 9.866 22.833 1.00 65.81 83 TRP A CA 1
ATOM 547 C C . TRP A 1 83 ? -11.609 9.320 23.140 1.00 65.81 83 TRP A C 1
ATOM 549 O O . TRP A 1 83 ? -12.576 10.087 23.182 1.00 65.81 83 TRP A O 1
ATOM 559 N N . LEU A 1 84 ? -11.709 8.013 23.347 1.00 69.44 84 LEU A N 1
ATOM 560 C CA . LEU A 1 84 ? -12.933 7.445 23.879 1.00 69.44 84 LEU A CA 1
ATOM 561 C C . LEU A 1 84 ? -13.000 7.663 25.398 1.00 69.44 84 LEU A C 1
ATOM 563 O O . LEU A 1 84 ? -11.956 7.764 26.049 1.00 69.44 84 LEU A O 1
ATOM 567 N N . PRO A 1 85 ? -14.215 7.745 25.976 1.00 65.62 85 PRO A N 1
ATOM 568 C CA . PRO A 1 85 ? -14.401 7.919 27.420 1.00 65.62 85 PRO A CA 1
ATOM 569 C C . PRO A 1 85 ? -13.714 6.848 28.282 1.00 65.62 85 PRO A C 1
ATOM 571 O O . PRO A 1 85 ? -13.382 7.107 29.433 1.00 65.62 85 PRO A O 1
ATOM 574 N N . ASP A 1 86 ? -13.465 5.663 27.723 1.00 65.94 86 ASP A N 1
ATOM 575 C CA . ASP A 1 86 ? -12.754 4.551 28.366 1.00 65.94 86 ASP A CA 1
ATOM 576 C C . ASP A 1 86 ? -11.213 4.665 28.292 1.00 65.94 86 ASP A C 1
ATOM 578 O O . ASP A 1 86 ? -10.496 3.764 28.728 1.00 65.94 86 ASP A O 1
ATOM 582 N N . GLY A 1 87 ? -10.684 5.763 27.738 1.00 62.84 87 GLY A N 1
ATOM 583 C CA . GLY A 1 87 ? -9.250 6.004 27.574 1.00 62.84 87 GLY A CA 1
ATOM 584 C C . GLY A 1 87 ? -8.623 5.322 26.353 1.00 62.84 87 GLY A C 1
ATOM 585 O O . GLY A 1 87 ? -7.414 5.456 26.133 1.00 62.84 87 GLY A O 1
ATOM 586 N N . THR A 1 88 ? -9.405 4.612 25.534 1.00 70.19 88 THR A N 1
ATOM 587 C CA . THR A 1 88 ? -8.927 4.064 24.260 1.00 70.19 88 THR A CA 1
ATOM 588 C C . THR A 1 88 ? -8.833 5.151 23.180 1.00 70.19 88 THR A C 1
ATOM 590 O O . THR A 1 88 ? -9.379 6.252 23.293 1.00 70.19 88 THR A O 1
ATOM 593 N N . TYR A 1 89 ? -8.060 4.875 22.129 1.00 69.44 89 TYR A N 1
ATOM 594 C CA . TYR A 1 89 ? -7.816 5.799 21.020 1.00 69.44 89 TYR A CA 1
ATOM 595 C C . TYR A 1 89 ? -7.607 5.021 19.716 1.00 69.44 89 TYR A C 1
ATOM 597 O O . TYR A 1 89 ? -7.257 3.837 19.753 1.00 69.44 89 TYR A O 1
ATOM 605 N N . MET A 1 90 ? -7.795 5.679 18.566 1.00 72.44 90 MET A N 1
ATOM 606 C CA . MET A 1 90 ? -7.536 5.043 17.269 1.00 72.44 90 MET A CA 1
ATOM 607 C C . MET A 1 90 ? -6.055 5.060 16.899 1.00 72.44 90 MET A C 1
ATOM 609 O O . MET A 1 90 ? -5.334 6.023 17.176 1.00 72.44 90 MET A O 1
ATOM 613 N N . ARG A 1 91 ? -5.622 4.015 16.195 1.00 71.81 91 ARG A N 1
ATOM 614 C CA . ARG A 1 91 ? -4.329 3.971 15.506 1.00 71.81 91 ARG A CA 1
ATOM 615 C C . ARG A 1 91 ? -4.559 4.116 14.015 1.00 71.81 91 ARG A C 1
ATOM 617 O O . ARG A 1 91 ? -5.370 3.391 13.455 1.00 71.81 91 ARG A O 1
ATOM 624 N N . VAL A 1 92 ? -3.845 5.059 13.407 1.00 76.44 92 VAL A N 1
ATOM 625 C CA . VAL A 1 92 ? -4.123 5.496 12.031 1.00 76.44 92 VAL A CA 1
ATOM 626 C C . VAL A 1 92 ? -3.007 5.170 11.048 1.00 76.44 92 VAL A C 1
ATOM 628 O O . VAL A 1 92 ? -3.268 5.071 9.855 1.00 76.44 92 VAL A O 1
ATOM 631 N N . SER A 1 93 ? -1.775 4.959 11.521 1.00 82.25 93 SER A N 1
ATOM 632 C CA . SER A 1 93 ? -0.689 4.556 10.631 1.00 82.25 93 SER A CA 1
ATOM 633 C C . SER A 1 93 ? 0.507 3.906 11.327 1.00 82.25 93 SER A C 1
ATOM 635 O O . SER A 1 93 ? 0.750 4.084 12.527 1.00 82.25 93 SER A O 1
ATOM 637 N N . ILE A 1 94 ? 1.271 3.157 10.536 1.00 84.25 94 ILE A N 1
ATOM 638 C CA . ILE A 1 94 ? 2.636 2.702 10.822 1.00 84.25 94 ILE A CA 1
ATOM 639 C C . ILE A 1 94 ? 3.542 3.318 9.760 1.00 84.25 94 ILE A C 1
ATOM 641 O O . ILE A 1 94 ? 3.217 3.281 8.572 1.00 84.25 94 ILE A O 1
ATOM 645 N N . ALA A 1 95 ? 4.676 3.856 10.198 1.00 84.06 95 ALA A N 1
ATOM 646 C CA . ALA A 1 95 ? 5.752 4.261 9.307 1.00 84.06 95 ALA A CA 1
ATOM 647 C C . ALA A 1 95 ? 6.863 3.213 9.392 1.00 84.06 95 ALA A C 1
ATOM 649 O O . ALA A 1 95 ? 7.352 2.887 10.478 1.00 84.06 95 ALA A O 1
ATOM 650 N N . GLY A 1 96 ? 7.215 2.666 8.238 1.00 81.19 96 GLY A N 1
ATOM 651 C CA . GLY A 1 96 ? 8.296 1.724 8.029 1.00 81.19 96 GLY A CA 1
ATOM 652 C C . GLY A 1 96 ? 9.371 2.344 7.151 1.00 81.19 96 GLY A C 1
ATOM 653 O O . GLY A 1 96 ? 9.070 3.107 6.235 1.00 81.19 96 GLY A O 1
ATOM 654 N N . GLY A 1 97 ? 10.624 2.012 7.407 1.00 79.94 97 GLY A N 1
ATOM 655 C CA . GLY A 1 97 ? 11.704 2.350 6.498 1.00 79.94 97 GLY A CA 1
ATOM 656 C C . GLY A 1 97 ? 13.068 2.122 7.109 1.00 79.94 97 GLY A C 1
ATOM 657 O O . GLY A 1 97 ? 13.219 1.785 8.290 1.00 79.94 97 GLY A O 1
ATOM 658 N N . ARG A 1 98 ? 14.074 2.316 6.275 1.00 74.38 98 ARG A N 1
ATOM 659 C CA . ARG A 1 98 ? 15.471 2.225 6.664 1.00 74.38 98 ARG A CA 1
ATOM 660 C C . ARG A 1 98 ? 15.963 3.591 7.125 1.00 74.38 98 ARG A C 1
ATOM 662 O O . ARG A 1 98 ? 15.741 4.616 6.495 1.00 74.38 98 ARG A O 1
ATOM 669 N N . SER A 1 99 ? 16.618 3.635 8.282 1.00 67.88 99 SER A N 1
ATOM 670 C CA . SER A 1 99 ? 17.271 4.872 8.734 1.00 67.88 99 SER A CA 1
ATOM 671 C C . SER A 1 99 ? 18.665 5.030 8.122 1.00 67.88 99 SER A C 1
ATOM 673 O O . SER A 1 99 ? 19.163 6.146 7.997 1.00 67.88 99 SER A O 1
ATOM 675 N N . ASP A 1 100 ? 19.306 3.913 7.772 1.00 71.06 100 ASP A N 1
ATOM 676 C CA . ASP A 1 100 ? 20.659 3.833 7.216 1.00 71.06 100 ASP A CA 1
ATOM 677 C C . ASP A 1 100 ? 20.729 4.227 5.733 1.00 71.06 100 ASP A C 1
ATOM 679 O O . ASP A 1 100 ? 21.767 4.707 5.285 1.00 71.06 100 ASP A O 1
ATOM 683 N N . ASP A 1 101 ? 19.618 4.141 4.999 1.00 68.62 101 ASP A N 1
ATOM 684 C CA . ASP A 1 101 ? 19.504 4.629 3.618 1.00 68.62 101 ASP A CA 1
ATOM 685 C C . ASP A 1 101 ? 18.994 6.084 3.527 1.00 68.62 101 ASP A C 1
ATOM 687 O O . ASP A 1 101 ? 18.655 6.557 2.444 1.00 68.62 101 ASP A O 1
ATOM 691 N N . LYS A 1 102 ? 18.935 6.807 4.656 1.00 71.62 102 LYS A N 1
ATOM 692 C CA . LYS A 1 102 ? 18.327 8.146 4.776 1.00 71.62 102 LYS A CA 1
ATOM 693 C C . LYS A 1 102 ? 16.834 8.184 4.410 1.00 71.62 102 LYS A C 1
ATOM 695 O O . LYS A 1 102 ? 16.355 9.220 3.946 1.00 71.62 102 LYS A O 1
ATOM 700 N N . TRP A 1 103 ? 16.100 7.106 4.679 1.00 69.31 103 TRP A N 1
ATOM 701 C CA . TRP A 1 103 ? 14.682 6.953 4.363 1.00 69.31 103 TRP A CA 1
ATOM 702 C C . TRP A 1 103 ? 14.399 7.043 2.861 1.00 69.31 103 TRP A C 1
ATOM 704 O O . TRP A 1 103 ? 13.462 7.723 2.436 1.00 69.31 103 TRP A O 1
ATOM 714 N N . GLN A 1 104 ? 15.234 6.406 2.044 1.00 80.31 104 GLN A N 1
ATOM 715 C CA . GLN A 1 104 ? 14.969 6.304 0.609 1.00 80.31 104 GLN A CA 1
ATOM 716 C C . GLN A 1 104 ? 13.872 5.302 0.310 1.00 80.31 104 GLN A C 1
ATOM 718 O O . GLN A 1 104 ? 13.095 5.551 -0.602 1.00 80.31 104 GLN A O 1
ATOM 723 N N . ASP A 1 105 ? 13.804 4.217 1.074 1.00 84.81 105 ASP A N 1
ATOM 724 C CA . ASP A 1 105 ? 12.729 3.243 1.010 1.00 84.81 105 ASP A CA 1
ATOM 725 C C . ASP A 1 105 ? 11.827 3.373 2.241 1.00 84.81 105 ASP A C 1
ATOM 727 O O . ASP A 1 105 ? 12.217 3.086 3.380 1.00 84.81 105 ASP A O 1
ATOM 731 N N . LYS A 1 106 ? 10.613 3.866 2.006 1.00 86.81 106 LYS A N 1
ATOM 732 C CA . LYS A 1 106 ? 9.599 4.110 3.028 1.00 86.81 106 LYS A CA 1
ATOM 733 C C . LYS A 1 106 ? 8.370 3.285 2.727 1.00 86.81 106 LYS A C 1
ATOM 735 O O . LYS A 1 106 ? 7.899 3.262 1.596 1.00 86.81 106 LYS A O 1
ATOM 740 N N . VAL A 1 107 ? 7.778 2.710 3.761 1.00 88.50 107 VAL A N 1
ATOM 741 C CA . VAL A 1 107 ? 6.451 2.105 3.696 1.00 88.50 107 VAL A CA 1
ATOM 742 C C . VAL A 1 107 ? 5.539 2.812 4.680 1.00 88.50 107 VAL A C 1
ATOM 744 O O . VAL A 1 107 ? 5.855 2.910 5.861 1.00 88.50 107 VAL A O 1
ATOM 747 N N . ASN A 1 108 ? 4.388 3.271 4.212 1.00 88.81 108 ASN A N 1
ATOM 748 C CA . ASN A 1 108 ? 3.319 3.750 5.070 1.00 88.81 108 ASN A CA 1
ATOM 749 C C . ASN A 1 108 ? 2.195 2.722 5.047 1.00 88.81 108 ASN A C 1
ATOM 751 O O . ASN A 1 108 ? 1.712 2.333 3.986 1.00 88.81 108 ASN A O 1
ATOM 755 N N . VAL A 1 109 ? 1.781 2.277 6.225 1.00 89.94 109 VAL A N 1
ATOM 756 C CA . VAL A 1 109 ? 0.627 1.393 6.381 1.00 89.94 109 VAL A CA 1
ATOM 757 C C . VAL A 1 109 ? -0.476 2.213 7.019 1.00 89.94 109 VAL A C 1
ATOM 759 O O . VAL A 1 109 ? -0.294 2.722 8.125 1.00 89.94 109 VAL A O 1
ATOM 762 N N . GLU A 1 110 ? -1.604 2.343 6.335 1.00 88.31 110 GLU A N 1
ATOM 763 C CA . GLU A 1 110 ? -2.794 2.985 6.872 1.00 88.31 110 GLU A CA 1
ATOM 764 C C . GLU A 1 110 ? -3.586 1.981 7.709 1.00 88.31 110 GLU A C 1
ATOM 766 O O . GLU A 1 110 ? -3.852 0.849 7.294 1.00 88.31 110 GLU A O 1
ATOM 771 N N . LEU A 1 111 ? -3.960 2.413 8.909 1.00 88.44 111 LEU A N 1
ATOM 772 C CA . LEU A 1 111 ? -4.722 1.632 9.866 1.00 88.44 111 LEU A CA 1
ATOM 773 C C . LEU A 1 111 ? -6.062 2.307 10.144 1.00 88.44 111 LEU A C 1
ATOM 775 O O . LEU A 1 111 ? -6.164 3.533 10.171 1.00 88.44 111 LEU A O 1
ATOM 779 N N . TYR A 1 112 ? -7.076 1.502 10.436 1.00 86.19 112 TYR A N 1
ATOM 780 C CA . TYR A 1 112 ? -8.314 1.995 11.025 1.00 86.19 112 TYR A CA 1
ATOM 781 C C . TYR A 1 112 ? -8.821 1.029 12.090 1.00 86.19 112 TYR A C 1
ATOM 783 O O . TYR A 1 112 ? -8.798 -0.188 11.898 1.00 86.19 112 TYR A O 1
ATOM 791 N N . GLY A 1 113 ? -9.240 1.574 13.230 1.00 85.88 113 GLY A N 1
ATOM 792 C CA . GLY A 1 113 ? -9.714 0.806 14.380 1.00 85.88 113 GLY A CA 1
ATOM 793 C C . GLY A 1 113 ? -9.205 1.340 15.718 1.00 85.88 113 GLY A C 1
ATOM 794 O O . GLY A 1 113 ? -8.271 2.148 15.795 1.00 85.88 113 GLY A O 1
ATOM 795 N N . LEU A 1 114 ? -9.843 0.872 16.790 1.00 84.00 114 LEU A N 1
ATOM 796 C CA . LEU A 1 114 ? -9.396 1.104 18.163 1.00 84.00 114 LEU A CA 1
ATOM 797 C C . LEU A 1 114 ? -8.098 0.343 18.434 1.00 84.00 114 LEU A C 1
ATOM 799 O O . LEU A 1 114 ? -7.855 -0.700 17.835 1.00 84.00 114 LEU A O 1
ATOM 803 N N . LYS A 1 115 ? -7.280 0.841 19.367 1.00 81.00 115 LYS A N 1
ATOM 804 C CA . LYS A 1 115 ? -6.042 0.173 19.792 1.00 81.00 115 LYS A CA 1
ATOM 805 C C . LYS A 1 115 ? -6.285 -1.302 20.160 1.00 81.00 115 LYS A C 1
ATOM 807 O O . LYS A 1 115 ? -7.026 -1.591 21.092 1.00 81.00 115 LYS A O 1
ATOM 812 N N . GLY A 1 116 ? -5.574 -2.209 19.495 1.00 83.19 116 GLY A N 1
ATOM 813 C CA . GLY A 1 116 ? -5.702 -3.665 19.627 1.00 83.19 116 GLY A CA 1
ATOM 814 C C . GLY A 1 116 ? -6.672 -4.295 18.622 1.00 83.19 116 GLY A C 1
ATOM 815 O O . GLY A 1 116 ? -6.625 -5.503 18.402 1.00 83.19 116 GLY A O 1
ATOM 816 N N . GLU A 1 117 ? -7.504 -3.486 17.969 1.00 88.19 117 GLU A N 1
ATOM 817 C CA . GLU A 1 117 ? -8.488 -3.899 16.968 1.00 88.19 117 GLU A CA 1
ATOM 818 C C . GLU A 1 117 ? -8.233 -3.275 15.590 1.00 88.19 117 GLU A C 1
ATOM 820 O O . GLU A 1 117 ? -8.972 -3.567 14.651 1.00 88.19 117 GLU A O 1
ATOM 825 N N . GLU A 1 118 ? -7.183 -2.463 15.433 1.00 87.81 118 GLU A N 1
ATOM 826 C CA . GLU A 1 118 ? -6.830 -1.865 14.149 1.00 87.81 118 GLU A CA 1
ATOM 827 C C . GLU A 1 118 ? -6.664 -2.901 13.029 1.00 87.81 118 GLU A C 1
ATOM 829 O O . GLU A 1 118 ? -6.178 -4.022 13.232 1.00 87.81 118 GLU A O 1
ATOM 834 N N . ARG A 1 119 ? -7.060 -2.504 11.821 1.00 92.06 119 ARG A N 1
ATOM 835 C CA . ARG A 1 119 ? -6.842 -3.251 10.584 1.00 92.06 119 ARG A CA 1
ATOM 836 C C . ARG A 1 119 ? -6.144 -2.375 9.560 1.00 92.06 119 ARG A C 1
ATOM 838 O O . ARG A 1 119 ? -6.427 -1.184 9.474 1.00 92.06 119 ARG A O 1
ATOM 845 N N . VAL A 1 120 ? -5.266 -2.986 8.773 1.00 91.44 120 VAL A N 1
ATOM 846 C CA . VAL A 1 120 ? -4.661 -2.372 7.592 1.00 91.44 120 VAL A CA 1
ATOM 847 C C . VAL A 1 120 ? -5.748 -2.132 6.554 1.00 91.44 120 VAL A C 1
ATOM 849 O O . VAL A 1 120 ? -6.413 -3.084 6.140 1.00 91.44 120 VAL A O 1
ATOM 852 N N . ILE A 1 121 ? -5.918 -0.878 6.144 1.00 89.62 121 ILE A N 1
ATOM 853 C CA . ILE A 1 121 ? -6.888 -0.467 5.117 1.00 89.62 121 ILE A CA 1
ATOM 854 C C . ILE A 1 121 ? -6.224 0.062 3.838 1.00 89.62 121 ILE A C 1
ATOM 856 O O . ILE A 1 121 ? -6.872 0.075 2.797 1.00 89.62 121 ILE A O 1
ATOM 860 N N . GLY A 1 122 ? -4.933 0.391 3.904 1.00 89.50 122 GLY A N 1
ATOM 861 C CA . GLY A 1 122 ? -4.123 0.847 2.778 1.00 89.50 122 GLY A CA 1
ATOM 862 C C . GLY A 1 122 ? -2.639 0.627 3.057 1.00 89.50 122 GLY A C 1
ATOM 863 O O . GLY A 1 122 ? -2.206 0.610 4.214 1.00 89.50 122 GLY A O 1
ATOM 864 N N . VAL A 1 123 ? -1.845 0.422 2.011 1.00 90.62 123 VAL A N 1
ATOM 865 C CA . VAL A 1 123 ? -0.382 0.335 2.109 1.00 90.62 123 VAL A CA 1
ATOM 866 C C . VAL A 1 123 ? 0.237 1.099 0.950 1.00 90.62 123 VAL A C 1
ATOM 868 O O . VAL A 1 123 ? -0.124 0.879 -0.202 1.00 90.62 123 VAL A O 1
ATOM 871 N N . SER A 1 124 ? 1.217 1.954 1.229 1.00 90.00 124 SER A N 1
ATOM 872 C CA . SER A 1 124 ? 2.023 2.610 0.205 1.00 90.00 124 SER A CA 1
ATOM 873 C C . SER A 1 124 ? 3.512 2.434 0.458 1.00 90.00 124 SER A C 1
ATOM 875 O O . SER A 1 124 ? 3.959 2.366 1.599 1.00 90.00 124 SER A O 1
ATOM 877 N N . ARG A 1 125 ? 4.292 2.342 -0.620 1.00 89.75 125 ARG A N 1
ATOM 878 C CA . ARG A 1 125 ? 5.756 2.320 -0.584 1.00 89.75 125 ARG A CA 1
ATOM 879 C C . ARG A 1 125 ? 6.298 3.413 -1.483 1.00 89.75 125 ARG A C 1
ATOM 881 O O . ARG A 1 125 ? 5.876 3.523 -2.629 1.00 89.75 125 ARG A O 1
ATOM 888 N N . GLU A 1 126 ? 7.242 4.181 -0.975 1.00 89.19 126 GLU A N 1
ATOM 889 C CA . GLU A 1 126 ? 7.963 5.205 -1.715 1.00 89.19 126 GLU A CA 1
ATOM 890 C C . GLU A 1 126 ? 9.442 4.835 -1.754 1.00 89.19 126 GLU A C 1
ATOM 892 O O . GLU A 1 126 ? 10.032 4.543 -0.716 1.00 89.19 126 GLU A O 1
ATOM 897 N N . ILE A 1 127 ? 10.020 4.840 -2.954 1.00 88.69 127 ILE A N 1
ATOM 898 C CA . ILE A 1 127 ? 11.433 4.565 -3.191 1.00 88.69 127 ILE A CA 1
ATOM 899 C C . ILE A 1 127 ? 12.039 5.738 -3.952 1.00 88.69 127 ILE A C 1
ATOM 901 O O . ILE A 1 127 ? 11.576 6.073 -5.042 1.00 88.69 127 ILE A O 1
ATOM 905 N N . PHE A 1 128 ? 13.103 6.324 -3.416 1.00 88.25 128 PHE A N 1
ATOM 906 C CA . PHE A 1 128 ? 13.961 7.266 -4.133 1.00 88.25 128 PHE A CA 1
ATOM 907 C C . PHE A 1 128 ? 15.239 6.559 -4.584 1.00 88.25 128 PHE A C 1
ATOM 909 O O . PHE A 1 128 ? 15.878 5.883 -3.782 1.00 88.25 128 PHE A O 1
ATOM 916 N N . PHE A 1 129 ? 15.624 6.722 -5.853 1.00 86.88 129 PHE A N 1
ATOM 917 C CA . PHE A 1 129 ? 16.831 6.100 -6.400 1.00 86.88 129 PHE A CA 1
ATOM 918 C C . PHE A 1 129 ? 17.978 7.113 -6.472 1.00 86.88 129 PHE A C 1
ATOM 920 O O . PHE A 1 129 ? 17.838 8.183 -7.068 1.00 86.88 129 PHE A O 1
ATOM 927 N N . TYR A 1 130 ? 19.135 6.784 -5.891 1.00 79.69 130 TYR A N 1
ATOM 928 C CA . TYR A 1 130 ? 20.332 7.614 -6.044 1.00 79.69 130 TYR A CA 1
ATOM 929 C C . TYR A 1 130 ? 20.876 7.609 -7.481 1.00 79.69 130 TYR A C 1
ATOM 931 O O . TYR A 1 130 ? 20.679 6.635 -8.214 1.00 79.69 130 TYR A O 1
ATOM 939 N N . PRO A 1 131 ? 21.640 8.652 -7.870 1.00 77.81 131 PRO A N 1
ATOM 940 C CA . PRO A 1 131 ? 22.389 8.649 -9.121 1.00 77.81 131 PRO A CA 1
ATOM 941 C C . PRO A 1 131 ? 23.267 7.399 -9.260 1.00 77.81 131 PRO A C 1
ATOM 943 O O . PRO A 1 131 ? 24.066 7.091 -8.377 1.00 77.81 131 PRO A O 1
ATOM 946 N N . GLY A 1 132 ? 23.115 6.679 -10.371 1.00 79.31 132 GLY A N 1
ATOM 947 C CA . GLY A 1 132 ? 23.799 5.410 -10.641 1.00 79.31 132 GLY A CA 1
ATOM 948 C C . GLY A 1 132 ? 23.083 4.168 -10.099 1.00 79.31 132 GLY A C 1
ATOM 949 O O . GLY A 1 132 ? 23.454 3.058 -10.470 1.00 79.31 132 GLY A O 1
ATOM 950 N N . GLY A 1 133 ? 22.049 4.341 -9.271 1.00 80.06 133 GLY A N 1
ATOM 951 C CA . GLY A 1 133 ? 21.170 3.281 -8.772 1.00 80.06 133 GLY A CA 1
ATOM 952 C C . GLY A 1 133 ? 19.779 3.281 -9.413 1.00 80.06 133 GLY A C 1
ATOM 953 O O . GLY A 1 133 ? 18.935 2.496 -8.996 1.00 80.06 133 GLY A O 1
ATOM 954 N N . GLN A 1 134 ? 19.513 4.146 -10.397 1.00 89.50 134 GLN A N 1
ATOM 955 C CA . GLN A 1 134 ? 18.214 4.204 -11.069 1.00 89.50 134 GLN A CA 1
ATOM 956 C C . GLN A 1 134 ? 17.978 2.963 -11.954 1.00 89.50 134 GLN A C 1
ATOM 958 O O . GLN A 1 134 ? 18.812 2.667 -12.818 1.00 89.50 134 GLN A O 1
ATOM 963 N N . PRO A 1 135 ? 16.850 2.243 -11.807 1.00 89.62 135 PRO A N 1
ATOM 964 C CA . PRO A 1 135 ? 16.501 1.152 -12.712 1.00 89.62 135 PRO A CA 1
ATOM 965 C C . PRO A 1 135 ? 15.955 1.670 -14.042 1.00 89.62 135 PRO A C 1
ATOM 967 O O . PRO A 1 135 ? 15.500 2.808 -14.152 1.00 89.62 135 PRO A O 1
ATOM 970 N N . LEU A 1 136 ? 15.927 0.796 -15.050 1.00 92.88 136 LEU A N 1
ATOM 971 C CA . LEU A 1 136 ? 15.165 1.047 -16.272 1.00 92.88 136 LEU A CA 1
ATOM 972 C C . LEU A 1 136 ? 13.664 1.041 -15.963 1.00 92.88 136 LEU A C 1
ATOM 974 O O . LEU A 1 136 ? 13.181 0.119 -15.308 1.00 92.88 136 LEU A O 1
ATOM 978 N N . ILE A 1 137 ? 12.927 2.018 -16.493 1.00 91.50 137 ILE A N 1
ATOM 979 C CA . ILE A 1 137 ? 11.469 2.114 -16.319 1.00 91.50 137 ILE A CA 1
ATOM 980 C C . ILE A 1 137 ? 10.779 0.835 -16.804 1.00 91.50 137 ILE A C 1
ATOM 982 O O . ILE A 1 137 ? 9.960 0.276 -16.080 1.00 91.50 137 ILE A O 1
ATOM 986 N N . ASP A 1 138 ? 11.147 0.322 -17.981 1.00 90.88 138 ASP A N 1
ATOM 987 C CA . ASP A 1 138 ? 10.543 -0.900 -18.531 1.00 90.88 138 ASP A CA 1
ATOM 988 C C . ASP A 1 138 ? 10.773 -2.118 -17.629 1.00 90.88 138 ASP A C 1
ATOM 990 O O . ASP A 1 138 ? 9.826 -2.845 -17.337 1.00 90.88 138 ASP A O 1
ATOM 994 N N . LYS A 1 139 ? 11.980 -2.263 -17.067 1.00 89.44 139 LYS A N 1
ATOM 995 C CA . LYS A 1 139 ? 12.290 -3.334 -16.108 1.00 89.44 139 LYS A CA 1
ATOM 996 C C . LYS A 1 139 ? 11.464 -3.202 -14.824 1.00 89.44 139 LYS A C 1
ATOM 998 O O . LYS A 1 139 ? 10.968 -4.197 -14.306 1.00 89.44 139 LYS A O 1
ATOM 1003 N N . THR A 1 140 ? 11.273 -1.980 -14.323 1.00 90.50 140 THR A N 1
ATOM 1004 C CA . THR A 1 140 ? 10.399 -1.724 -13.167 1.00 90.50 140 THR A CA 1
ATOM 1005 C C . THR A 1 140 ? 8.955 -2.143 -13.464 1.00 90.50 140 THR A C 1
ATOM 1007 O O . THR A 1 140 ? 8.323 -2.795 -12.636 1.00 90.50 140 THR A O 1
ATOM 1010 N N . LYS A 1 141 ? 8.429 -1.823 -14.655 1.00 90.94 141 LYS A N 1
ATOM 1011 C CA . LYS A 1 141 ? 7.073 -2.222 -15.072 1.00 90.94 141 LYS A CA 1
ATOM 1012 C C . LYS A 1 141 ? 6.934 -3.741 -15.194 1.00 90.94 141 LYS A C 1
ATOM 1014 O O . LYS A 1 141 ? 5.935 -4.287 -14.734 1.00 90.94 141 LYS A O 1
ATOM 1019 N N . GLU A 1 142 ? 7.933 -4.419 -15.754 1.00 89.62 142 GLU A N 1
ATOM 1020 C CA . GLU A 1 142 ? 7.979 -5.884 -15.853 1.00 89.62 142 GLU A CA 1
ATOM 1021 C C 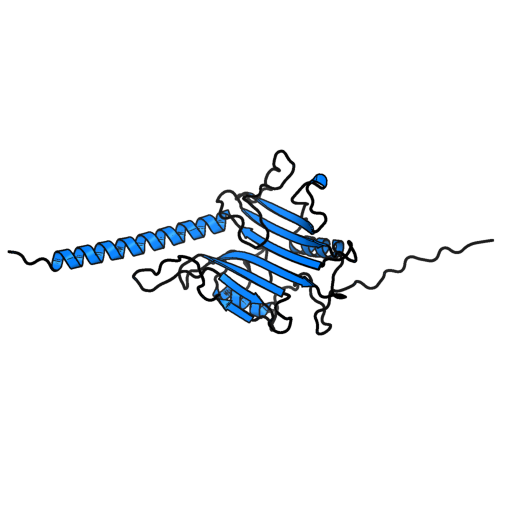. GLU A 1 142 ? 7.936 -6.550 -14.472 1.00 89.62 142 GLU A C 1
ATOM 1023 O O . GLU A 1 142 ? 7.102 -7.422 -14.242 1.00 89.62 142 GLU A O 1
ATOM 1028 N N . GLN A 1 143 ? 8.756 -6.088 -13.523 1.00 88.69 143 GLN A N 1
ATOM 1029 C CA . GLN A 1 143 ? 8.772 -6.616 -12.152 1.00 88.69 143 GLN A CA 1
ATOM 1030 C C . GLN A 1 143 ? 7.440 -6.399 -11.422 1.00 88.69 143 GLN A C 1
ATOM 1032 O O . GLN A 1 143 ? 6.962 -7.270 -10.691 1.00 88.69 143 GLN A O 1
ATOM 1037 N N . LEU A 1 144 ? 6.813 -5.236 -11.617 1.00 90.88 144 LEU A N 1
ATOM 1038 C CA . LEU A 1 144 ? 5.484 -4.969 -11.071 1.00 90.88 144 LEU A CA 1
ATOM 1039 C C . LEU A 1 144 ? 4.432 -5.894 -11.692 1.00 90.88 144 LEU A C 1
ATOM 1041 O O . LEU A 1 144 ? 3.579 -6.410 -10.968 1.00 90.88 144 LEU A O 1
ATOM 1045 N N . ALA A 1 145 ? 4.512 -6.134 -13.002 1.00 90.56 145 ALA A N 1
ATOM 1046 C CA . ALA A 1 145 ? 3.596 -7.018 -13.708 1.00 90.56 145 ALA A CA 1
ATOM 1047 C C . ALA A 1 145 ? 3.762 -8.490 -13.302 1.00 90.56 145 ALA A C 1
ATOM 1049 O O . ALA A 1 145 ? 2.771 -9.204 -13.167 1.00 90.56 145 ALA A O 1
ATOM 1050 N N . GLU A 1 146 ? 4.992 -8.939 -13.050 1.00 87.75 146 GLU A N 1
ATOM 1051 C CA . GLU A 1 146 ? 5.276 -10.279 -12.530 1.00 87.75 146 GLU A CA 1
ATOM 1052 C C . GLU A 1 146 ? 4.636 -10.490 -11.151 1.00 87.75 146 GLU A C 1
ATOM 1054 O O . GLU A 1 146 ? 4.027 -11.529 -10.893 1.00 87.75 146 GLU A O 1
ATOM 1059 N N . LYS A 1 147 ? 4.712 -9.481 -10.274 1.00 86.25 147 LYS A N 1
ATOM 1060 C CA . LYS A 1 147 ? 4.189 -9.577 -8.906 1.00 86.25 147 LYS A CA 1
ATOM 1061 C C . LYS A 1 147 ? 2.671 -9.414 -8.811 1.00 86.25 147 LYS A C 1
ATOM 1063 O O . LYS A 1 147 ? 2.028 -10.108 -8.025 1.00 86.25 147 LYS A O 1
ATOM 1068 N N . TYR A 1 148 ? 2.106 -8.457 -9.543 1.00 88.31 148 TYR A N 1
ATOM 1069 C CA . TYR A 1 148 ? 0.716 -8.020 -9.367 1.00 88.31 148 TYR A CA 1
ATOM 1070 C C . TYR A 1 148 ? -0.192 -8.346 -10.561 1.00 88.31 148 TYR A C 1
ATOM 1072 O O . TYR A 1 148 ? -1.396 -8.091 -10.504 1.00 88.31 148 TYR A O 1
ATOM 1080 N N . GLY A 1 149 ? 0.360 -8.943 -11.618 1.00 88.75 149 GLY A N 1
ATOM 1081 C CA . GLY A 1 149 ? -0.311 -9.129 -12.900 1.00 88.75 149 GLY A CA 1
ATOM 1082 C C . GLY A 1 149 ? -0.203 -7.894 -13.796 1.00 88.75 149 GLY A C 1
ATOM 1083 O O . GLY A 1 149 ? 0.310 -6.854 -13.392 1.00 88.75 149 GLY A O 1
ATOM 1084 N N . ALA A 1 150 ? -0.695 -8.006 -15.032 1.00 88.94 150 ALA A N 1
ATOM 1085 C CA . ALA A 1 150 ? -0.615 -6.927 -16.015 1.00 88.94 150 ALA A CA 1
ATOM 1086 C C . ALA A 1 150 ? -1.239 -5.624 -15.482 1.00 88.94 150 ALA A C 1
ATOM 1088 O O . ALA A 1 150 ? -2.426 -5.584 -15.152 1.00 88.94 150 ALA A O 1
ATOM 1089 N N . LEU A 1 151 ? -0.424 -4.569 -15.423 1.00 89.75 151 LEU A N 1
ATOM 1090 C CA . LEU A 1 151 ? -0.833 -3.221 -15.041 1.00 89.75 151 LEU A CA 1
ATOM 1091 C C . LEU A 1 151 ? -1.001 -2.369 -16.298 1.00 89.75 151 LEU A C 1
ATOM 1093 O O . LEU A 1 151 ? -0.202 -2.456 -17.230 1.00 89.75 151 LEU A O 1
ATOM 1097 N N . GLU A 1 152 ? -2.036 -1.539 -16.321 1.00 89.00 152 GLU A N 1
ATOM 1098 C CA . GLU A 1 152 ? -2.377 -0.703 -17.469 1.00 89.00 152 GLU A CA 1
ATOM 1099 C C . GLU A 1 152 ? -2.133 0.776 -17.173 1.00 89.00 152 GLU A C 1
ATOM 1101 O O . GLU A 1 152 ? -2.132 1.199 -16.019 1.00 89.00 152 GLU A O 1
ATOM 1106 N N . SER A 1 153 ? -1.940 1.584 -18.219 1.00 88.38 153 SER A N 1
ATOM 1107 C CA . SER A 1 153 ? -1.829 3.034 -18.047 1.00 88.38 153 SER A CA 1
ATOM 1108 C C . SER A 1 153 ? -3.109 3.586 -17.423 1.00 88.38 153 SER A C 1
ATOM 1110 O O . SER A 1 153 ? -4.219 3.318 -17.905 1.00 88.38 153 SER A O 1
ATOM 1112 N N . ILE A 1 154 ? -2.959 4.369 -16.356 1.00 84.94 154 ILE A N 1
ATOM 1113 C CA . ILE A 1 154 ? -4.097 4.916 -15.607 1.00 84.94 154 ILE A CA 1
ATOM 1114 C C . ILE A 1 154 ? -4.792 6.034 -16.395 1.00 84.94 154 ILE A C 1
ATOM 1116 O O . ILE A 1 154 ? -6.012 6.202 -16.308 1.00 84.94 154 ILE A O 1
ATOM 1120 N N . ALA A 1 155 ? -4.030 6.751 -17.219 1.00 82.44 155 ALA A N 1
ATOM 1121 C CA . ALA A 1 155 ? -4.519 7.774 -18.132 1.00 82.44 155 ALA A CA 1
ATOM 1122 C C . ALA A 1 155 ? -4.100 7.471 -19.582 1.00 82.44 155 ALA A C 1
ATOM 1124 O O . ALA A 1 155 ? -3.100 6.775 -19.798 1.00 82.44 155 ALA A O 1
ATOM 1125 N N . PRO A 1 156 ? -4.834 7.983 -20.584 1.00 79.94 156 PRO A N 1
ATOM 1126 C CA . PRO A 1 156 ? -4.389 7.938 -21.971 1.00 79.94 156 PRO A CA 1
ATOM 1127 C C . PRO A 1 156 ? -3.037 8.645 -22.177 1.00 79.94 156 PRO A C 1
ATOM 1129 O O . PRO A 1 156 ? -2.713 9.564 -21.415 1.00 79.94 156 PRO A O 1
ATOM 1132 N N . PRO A 1 157 ? -2.261 8.281 -23.218 1.00 78.38 157 PRO A N 1
ATOM 1133 C CA . PRO A 1 157 ? -0.962 8.895 -23.507 1.00 78.38 157 PRO A CA 1
ATOM 1134 C C . PRO A 1 157 ? -1.007 10.426 -23.605 1.00 78.38 157 PRO A C 1
ATOM 1136 O O . PRO A 1 157 ? -0.112 11.101 -23.104 1.00 78.38 157 PRO A O 1
ATOM 1139 N N . GLU A 1 158 ? -2.069 10.991 -24.178 1.00 78.06 158 GLU A N 1
ATOM 1140 C CA . GLU A 1 158 ? -2.272 12.436 -24.330 1.00 78.06 158 GLU A CA 1
ATOM 1141 C C . GLU A 1 158 ? -2.469 13.186 -23.002 1.00 78.06 158 GLU A C 1
ATOM 1143 O O . GLU A 1 158 ? -2.318 14.406 -22.953 1.00 78.06 158 GLU A O 1
ATOM 1148 N N . MET A 1 159 ? -2.781 12.464 -21.923 1.00 72.12 159 MET A N 1
ATOM 1149 C CA . MET A 1 159 ? -2.930 12.998 -20.566 1.00 72.12 159 MET A CA 1
ATOM 1150 C C . MET A 1 159 ? -1.776 12.585 -19.642 1.00 72.12 159 MET A C 1
ATOM 1152 O O . MET A 1 159 ? -1.804 12.899 -18.450 1.00 72.12 159 MET A O 1
ATOM 1156 N N . SER A 1 160 ? -0.783 11.861 -20.164 1.00 73.69 160 SER A N 1
ATOM 1157 C CA . SER A 1 160 ? 0.350 11.383 -19.375 1.00 73.69 160 SER A CA 1
ATOM 1158 C C . SER A 1 160 ? 1.299 12.525 -18.998 1.00 73.69 160 SER A C 1
ATOM 1160 O O . SER A 1 160 ? 1.503 13.488 -19.739 1.00 73.69 160 SER A O 1
ATOM 1162 N N . SER A 1 161 ? 1.868 12.432 -17.799 1.00 78.81 161 SER A N 1
ATOM 1163 C CA . SER A 1 161 ? 2.857 13.391 -17.316 1.00 78.81 161 SER A CA 1
ATOM 1164 C C . SER A 1 161 ? 4.193 13.155 -18.016 1.00 78.81 161 SER A C 1
ATOM 1166 O O . SER A 1 161 ? 4.707 12.041 -18.012 1.00 78.81 161 SER A O 1
ATOM 1168 N N . ALA A 1 162 ? 4.831 14.216 -18.517 1.00 81.88 162 ALA A N 1
ATOM 1169 C CA . ALA A 1 162 ? 6.204 14.128 -19.031 1.00 81.88 162 ALA A CA 1
ATOM 1170 C C . ALA A 1 162 ? 7.243 13.794 -17.939 1.00 81.88 162 ALA A C 1
ATOM 1172 O O . ALA A 1 162 ? 8.404 13.539 -18.246 1.00 81.88 162 ALA A O 1
ATOM 1173 N N . LEU A 1 163 ? 6.843 13.840 -16.664 1.00 87.69 163 LEU A N 1
ATOM 1174 C CA . LEU A 1 163 ? 7.712 13.628 -15.506 1.00 87.69 163 LEU A CA 1
ATOM 1175 C C . LEU A 1 163 ? 7.489 12.269 -14.835 1.00 87.69 163 LEU A C 1
ATOM 1177 O O . LEU A 1 163 ? 8.243 11.911 -13.931 1.00 87.69 163 LEU A O 1
ATOM 1181 N N . SER A 1 164 ? 6.449 11.526 -15.221 1.00 90.12 164 SER A N 1
ATOM 1182 C CA . SER A 1 164 ? 6.119 10.255 -14.580 1.00 90.12 164 SER A CA 1
ATOM 1183 C C . SER A 1 164 ? 5.206 9.379 -15.429 1.00 90.12 164 SER A C 1
ATOM 1185 O O . SER A 1 164 ? 4.230 9.868 -15.995 1.00 90.12 164 SER A O 1
ATOM 1187 N N . GLU A 1 165 ? 5.439 8.072 -15.390 1.00 89.94 165 GLU A N 1
ATOM 1188 C CA . GLU A 1 165 ? 4.490 7.069 -15.874 1.00 89.94 165 GLU A CA 1
ATOM 1189 C C . GLU A 1 165 ? 3.605 6.587 -14.718 1.00 89.94 165 GLU A C 1
ATOM 1191 O O . GLU A 1 165 ? 4.101 6.270 -13.637 1.00 89.94 165 GLU A O 1
ATOM 1196 N N . GLU A 1 166 ? 2.292 6.529 -14.938 1.00 89.44 166 GLU A N 1
ATOM 1197 C CA . GLU A 1 166 ? 1.327 6.026 -13.958 1.00 89.44 166 GLU A CA 1
ATOM 1198 C C . GLU A 1 166 ? 0.624 4.786 -14.507 1.00 89.44 166 GLU A C 1
ATOM 1200 O O . GLU A 1 166 ? -0.099 4.850 -15.505 1.00 89.44 166 GLU A O 1
ATOM 1205 N N . ILE A 1 167 ? 0.837 3.657 -13.836 1.00 90.88 167 ILE A N 1
ATOM 1206 C CA . ILE A 1 167 ? 0.270 2.359 -14.199 1.00 90.88 167 ILE A CA 1
ATOM 1207 C C . ILE A 1 167 ? -0.471 1.751 -13.018 1.00 90.88 167 ILE A C 1
ATOM 1209 O O . ILE A 1 167 ? -0.098 1.950 -11.864 1.00 90.88 167 ILE A O 1
ATOM 1213 N N . GLY A 1 168 ? -1.517 0.985 -13.279 1.00 90.38 168 GLY A N 1
ATOM 1214 C CA . GLY A 1 168 ? -2.262 0.345 -12.214 1.00 90.38 168 GLY A CA 1
ATOM 1215 C C . GLY A 1 168 ? -3.432 -0.479 -12.702 1.00 90.38 168 GLY A C 1
ATOM 1216 O O . GLY A 1 168 ? -3.671 -0.623 -13.896 1.00 90.38 168 GLY A O 1
ATOM 1217 N N . ILE A 1 169 ? -4.151 -1.020 -11.732 1.00 88.75 169 ILE A N 1
ATOM 1218 C CA . ILE A 1 169 ? -5.435 -1.683 -11.891 1.00 88.75 169 ILE A CA 1
ATOM 1219 C C . ILE A 1 169 ? -6.357 -1.205 -10.775 1.00 88.75 169 ILE A C 1
ATOM 1221 O O . ILE A 1 169 ? -5.935 -1.046 -9.628 1.00 88.75 169 ILE A O 1
ATOM 1225 N N . ALA A 1 170 ? -7.628 -1.013 -11.100 1.00 88.94 170 ALA A N 1
ATOM 1226 C CA . ALA A 1 170 ? -8.667 -0.783 -10.112 1.00 88.94 170 ALA A CA 1
ATOM 1227 C C . ALA A 1 170 ? -9.871 -1.661 -10.442 1.00 88.94 170 ALA A C 1
ATOM 1229 O O . ALA A 1 170 ? -10.275 -1.797 -11.602 1.00 88.94 170 ALA A O 1
ATOM 1230 N N . ARG A 1 171 ? -10.410 -2.295 -9.407 1.00 90.12 171 ARG A N 1
ATOM 1231 C CA . ARG A 1 171 ? -11.530 -3.225 -9.515 1.00 90.12 171 ARG A CA 1
ATOM 1232 C C . ARG A 1 171 ? -12.722 -2.682 -8.752 1.00 90.12 171 ARG A C 1
ATOM 1234 O O . ARG A 1 171 ? -12.553 -1.893 -7.825 1.00 90.12 171 ARG A O 1
ATOM 1241 N N . ASP A 1 172 ? -13.914 -3.110 -9.127 1.00 91.44 172 ASP A N 1
ATOM 1242 C CA . ASP A 1 172 ? -15.091 -2.935 -8.287 1.00 91.44 172 ASP A CA 1
ATOM 1243 C C . ASP A 1 172 ? -15.074 -3.922 -7.106 1.00 91.44 172 ASP A C 1
ATOM 1245 O O . ASP A 1 172 ? -14.202 -4.792 -6.998 1.00 91.44 172 ASP A O 1
ATOM 1249 N N . ASN A 1 173 ? -16.042 -3.795 -6.203 1.00 90.88 173 ASN A N 1
ATOM 1250 C CA . ASN A 1 173 ? -16.164 -4.657 -5.027 1.00 90.88 173 ASN A CA 1
ATOM 1251 C C . ASN A 1 173 ? -16.462 -6.138 -5.349 1.00 90.88 173 ASN A C 1
ATOM 1253 O O . ASN A 1 173 ? -16.317 -6.987 -4.470 1.00 90.88 173 ASN A O 1
ATOM 1257 N N . SER A 1 174 ? -16.830 -6.461 -6.593 1.00 92.00 174 SER A N 1
ATOM 1258 C CA . SER A 1 174 ? -16.978 -7.834 -7.086 1.00 92.00 174 SER A CA 1
ATOM 1259 C C . SER A 1 174 ? -15.664 -8.411 -7.630 1.00 92.00 174 SER A C 1
ATOM 1261 O O . SER A 1 174 ? -15.555 -9.617 -7.852 1.00 92.00 174 SER A O 1
ATOM 1263 N N . GLY A 1 175 ? -14.645 -7.565 -7.815 1.00 89.38 175 GLY A N 1
ATOM 1264 C CA . GLY A 1 175 ? -13.356 -7.914 -8.405 1.00 89.38 175 GLY A CA 1
ATOM 1265 C C . GLY A 1 175 ? -13.299 -7.737 -9.926 1.00 89.38 175 GLY A C 1
ATOM 1266 O O . GLY A 1 175 ? -12.261 -8.038 -10.532 1.00 89.38 175 GLY A O 1
ATOM 1267 N N . ALA A 1 176 ? -14.363 -7.237 -10.554 1.00 91.75 176 ALA A N 1
ATOM 1268 C CA . ALA A 1 176 ? -14.367 -6.941 -11.979 1.00 91.75 176 ALA A CA 1
ATOM 1269 C C . ALA A 1 176 ? -13.568 -5.656 -12.270 1.00 91.75 176 ALA A C 1
ATOM 1271 O O . ALA A 1 176 ? -13.510 -4.764 -11.420 1.00 91.75 176 ALA A O 1
ATOM 1272 N N . PRO A 1 177 ? -12.920 -5.535 -13.443 1.00 89.31 177 PRO A N 1
ATOM 1273 C CA . PRO A 1 177 ? -12.279 -4.287 -13.851 1.00 89.31 177 PRO A CA 1
ATOM 1274 C C . PRO A 1 177 ? -13.289 -3.138 -13.881 1.00 89.31 177 PRO A C 1
ATOM 1276 O O . PRO A 1 177 ? -14.395 -3.300 -14.401 1.00 89.31 177 PRO A O 1
ATOM 1279 N N . LEU A 1 178 ? -12.905 -1.974 -13.359 1.00 86.69 178 LEU A N 1
ATOM 1280 C CA . LEU A 1 178 ? -13.760 -0.794 -13.445 1.00 86.69 178 LEU A CA 1
ATOM 1281 C C . LEU A 1 178 ? -13.851 -0.291 -14.891 1.00 86.69 178 LEU A C 1
ATOM 1283 O O . LEU A 1 178 ? -12.834 -0.246 -15.590 1.00 86.69 178 LEU A O 1
ATOM 1287 N N . PRO A 1 179 ? -15.039 0.139 -15.348 1.00 87.00 179 PRO A N 1
ATOM 1288 C CA . PRO A 1 179 ? -15.164 0.763 -16.654 1.00 87.00 179 PRO A CA 1
ATOM 1289 C C . PRO A 1 179 ? -14.356 2.063 -16.691 1.00 87.00 179 PRO A C 1
ATOM 1291 O O . PRO A 1 179 ? -14.380 2.862 -15.750 1.00 87.00 179 PRO A O 1
ATOM 1294 N N . ARG A 1 180 ? -13.654 2.286 -17.806 1.00 87.12 180 ARG A N 1
ATOM 1295 C CA . ARG A 1 180 ? -12.965 3.553 -18.070 1.00 87.12 180 ARG A CA 1
ATOM 1296 C C . ARG A 1 180 ? -13.978 4.703 -18.122 1.00 87.12 180 ARG A C 1
ATOM 1298 O O . ARG A 1 180 ? -15.106 4.533 -18.589 1.00 87.12 180 ARG A O 1
ATOM 1305 N N . THR A 1 181 ? -13.570 5.880 -17.663 1.00 86.88 181 THR A N 1
ATOM 1306 C CA . THR A 1 181 ? -14.339 7.123 -17.811 1.00 86.88 181 THR A CA 1
ATOM 1307 C C . THR A 1 181 ? -14.419 7.542 -19.284 1.00 86.88 181 THR A C 1
ATOM 1309 O O . THR A 1 181 ? -13.717 6.997 -20.137 1.00 86.88 181 THR A O 1
ATOM 1312 N N . SER A 1 182 ? -15.267 8.524 -19.615 1.00 86.94 182 SER A N 1
ATOM 1313 C CA . SER A 1 182 ? -15.464 8.980 -21.006 1.00 86.94 182 SER A CA 1
ATOM 1314 C C . SER A 1 182 ? -14.190 9.500 -21.681 1.00 86.94 182 SER A C 1
ATOM 1316 O O . SER A 1 182 ? -14.118 9.554 -22.902 1.00 86.94 182 SER A O 1
ATOM 1318 N N . ASP A 1 183 ? -13.199 9.893 -20.889 1.00 84.62 183 ASP A N 1
ATOM 1319 C CA . ASP A 1 183 ? -11.874 10.344 -21.310 1.00 84.62 183 ASP A CA 1
ATOM 1320 C C . ASP A 1 183 ? -10.789 9.262 -21.146 1.00 84.62 183 ASP A C 1
ATOM 1322 O O . ASP A 1 183 ? -9.606 9.573 -21.090 1.00 84.62 183 ASP A O 1
ATOM 1326 N N . GLY A 1 184 ? -11.174 7.988 -21.030 1.00 84.31 184 GLY A N 1
ATOM 1327 C CA . GLY A 1 184 ? -10.250 6.851 -21.042 1.00 84.31 184 GLY A CA 1
ATOM 1328 C C . GLY A 1 184 ? -9.454 6.620 -19.752 1.00 84.31 184 GLY A C 1
ATOM 1329 O O . GLY A 1 184 ? -8.575 5.755 -19.728 1.00 84.31 184 GLY A O 1
ATOM 1330 N N . ARG A 1 185 ? -9.740 7.341 -18.662 1.00 85.88 185 ARG A N 1
ATOM 1331 C CA . ARG A 1 185 ? -9.052 7.163 -17.373 1.00 85.88 185 ARG A CA 1
ATOM 1332 C C . ARG A 1 185 ? -9.658 6.032 -16.544 1.00 85.88 185 ARG A C 1
ATOM 1334 O O . ARG A 1 185 ? -10.832 5.689 -16.683 1.00 85.88 185 ARG A O 1
ATOM 1341 N N . ILE A 1 186 ? -8.861 5.453 -15.649 1.00 83.44 186 ILE A N 1
ATOM 1342 C CA . ILE A 1 186 ? -9.412 4.656 -14.545 1.00 83.44 186 ILE A CA 1
ATOM 1343 C C . ILE A 1 186 ? -10.136 5.623 -13.584 1.00 83.44 186 ILE A C 1
ATOM 1345 O O . ILE A 1 186 ? -9.599 6.701 -13.300 1.00 83.44 186 ILE A O 1
ATOM 1349 N N . PRO A 1 187 ? -11.334 5.294 -13.063 1.00 80.94 187 PRO A N 1
ATOM 1350 C CA . PRO A 1 187 ? -12.070 6.187 -12.170 1.00 80.94 187 PRO A CA 1
ATOM 1351 C C . PRO A 1 187 ? -11.280 6.571 -10.907 1.00 80.94 187 PRO A C 1
ATOM 1353 O O . PRO A 1 187 ? -11.030 5.733 -10.045 1.00 80.94 187 PRO A O 1
ATOM 1356 N N . GLY A 1 188 ? -10.946 7.860 -10.768 1.00 77.62 188 GLY A N 1
ATOM 1357 C CA . GLY A 1 188 ? -10.086 8.405 -9.700 1.00 77.62 188 GLY A CA 1
ATOM 1358 C C . GLY A 1 188 ? -10.535 8.180 -8.253 1.00 77.62 188 GLY A C 1
ATOM 1359 O O . GLY A 1 188 ? -9.751 8.396 -7.342 1.00 77.62 188 GLY A O 1
ATOM 1360 N N . HIS A 1 189 ? -11.777 7.756 -8.014 1.00 80.88 189 HIS A N 1
ATOM 1361 C CA . HIS A 1 189 ? -12.264 7.451 -6.663 1.00 80.88 189 HIS A CA 1
ATOM 1362 C C . HIS A 1 189 ? -11.841 6.051 -6.174 1.00 80.88 189 HIS A C 1
ATOM 1364 O O . HIS A 1 189 ? -11.849 5.806 -4.968 1.00 80.88 189 HIS A O 1
ATOM 1370 N N . CYS A 1 190 ? -11.429 5.162 -7.089 1.00 80.69 190 CYS A N 1
ATOM 1371 C CA . CYS A 1 190 ? -10.998 3.791 -6.795 1.00 80.69 190 CYS A CA 1
ATOM 1372 C C . CYS A 1 190 ? -9.488 3.556 -6.942 1.00 80.69 190 CYS A C 1
ATOM 1374 O O . CYS A 1 190 ? -9.059 2.406 -6.969 1.00 80.69 190 CYS A O 1
ATOM 1376 N N . TRP A 1 191 ? -8.678 4.604 -7.089 1.00 76.31 191 TRP A N 1
ATOM 1377 C CA . TRP A 1 191 ? -7.218 4.485 -7.136 1.00 76.31 191 TRP A CA 1
ATOM 1378 C C . TRP A 1 191 ? -6.555 5.791 -6.702 1.00 76.31 191 TRP A C 1
ATOM 1380 O O . TRP A 1 191 ? -7.158 6.859 -6.800 1.00 76.31 191 TRP A O 1
ATOM 1390 N N . GLY A 1 192 ? -5.301 5.729 -6.255 1.00 62.59 192 GLY A N 1
ATOM 1391 C CA . GLY A 1 192 ? -4.512 6.928 -5.998 1.00 62.59 192 GLY A CA 1
ATOM 1392 C C . GLY A 1 192 ? -3.107 6.632 -5.499 1.00 62.59 192 GLY A C 1
ATOM 1393 O O . GLY A 1 192 ? -2.850 5.650 -4.811 1.00 62.59 192 GLY A O 1
ATOM 1394 N N . SER A 1 193 ? -2.184 7.525 -5.845 1.00 56.34 193 SER A N 1
ATOM 1395 C CA . SER A 1 193 ? -0.819 7.512 -5.331 1.00 56.34 193 SER A CA 1
ATOM 1396 C C . SER A 1 193 ? -0.811 7.936 -3.860 1.00 56.34 193 SER A C 1
ATOM 1398 O O . SER A 1 193 ? -1.377 8.983 -3.535 1.00 56.34 193 SER A O 1
ATOM 1400 N N . ASN A 1 194 ? -0.110 7.176 -3.012 1.00 56.09 194 ASN A N 1
ATOM 1401 C CA . ASN A 1 194 ? 0.146 7.390 -1.574 1.00 56.09 194 ASN A CA 1
ATOM 1402 C C . ASN A 1 194 ? -0.761 6.632 -0.590 1.00 56.09 194 ASN A C 1
ATOM 1404 O O . ASN A 1 194 ? -0.654 6.868 0.611 1.00 56.09 194 ASN A O 1
ATOM 1408 N N . GLY A 1 195 ? -1.577 5.681 -1.050 1.00 52.34 195 GLY A N 1
ATOM 1409 C CA . GLY A 1 195 ? -2.335 4.790 -0.157 1.00 52.34 195 GLY A CA 1
ATOM 1410 C C . GLY A 1 195 ? -3.467 5.473 0.618 1.00 52.34 195 GLY A C 1
ATOM 1411 O O . GLY A 1 195 ? -3.805 5.044 1.712 1.00 52.34 195 GLY A O 1
ATOM 1412 N N . TYR A 1 196 ? -3.991 6.586 0.089 1.00 53.62 196 TYR A N 1
ATOM 1413 C CA . TYR A 1 196 ? -5.119 7.337 0.667 1.00 53.62 196 TYR A CA 1
ATOM 1414 C C . TYR A 1 196 ? -6.396 7.232 -0.172 1.00 53.62 196 TYR A C 1
ATOM 1416 O O . TYR A 1 196 ? -7.407 7.863 0.145 1.00 53.62 196 TYR A O 1
ATOM 1424 N N . ALA A 1 197 ? -6.343 6.503 -1.283 1.00 58.28 197 ALA A N 1
ATOM 1425 C CA . ALA A 1 197 ? -7.439 6.430 -2.225 1.00 58.28 197 ALA A CA 1
ATOM 1426 C C . ALA A 1 197 ? -8.196 5.113 -2.082 1.00 58.28 197 ALA A C 1
ATOM 1428 O O . ALA A 1 197 ? -7.612 4.073 -1.816 1.00 58.28 197 ALA A O 1
ATOM 1429 N N . ALA A 1 198 ? -9.507 5.203 -2.304 1.00 63.38 198 ALA A N 1
ATOM 1430 C CA . ALA A 1 198 ? -10.511 4.173 -2.077 1.00 63.38 198 ALA A CA 1
ATOM 1431 C C . ALA A 1 198 ? -10.832 3.936 -0.586 1.00 63.38 198 ALA A C 1
ATOM 1433 O O . ALA A 1 198 ? -10.335 3.027 0.064 1.00 63.38 198 ALA A O 1
ATOM 1434 N N . ARG A 1 199 ? -11.771 4.739 -0.068 1.00 79.12 199 ARG A N 1
ATOM 1435 C CA . ARG A 1 199 ? -12.642 4.407 1.083 1.00 79.12 199 ARG A CA 1
ATOM 1436 C C . ARG A 1 199 ? -14.100 4.281 0.627 1.00 79.12 199 ARG A C 1
ATOM 1438 O O . ARG A 1 199 ? -15.031 4.623 1.350 1.00 79.12 199 ARG A O 1
ATOM 1445 N N . ASP A 1 200 ? -14.276 3.878 -0.624 1.00 85.50 200 ASP A N 1
ATOM 1446 C CA . ASP A 1 200 ? -15.568 3.783 -1.288 1.00 85.50 200 ASP A CA 1
ATOM 1447 C C . ASP A 1 200 ? -16.005 2.316 -1.341 1.00 85.50 200 ASP A C 1
ATOM 1449 O O . ASP A 1 200 ? -15.253 1.443 -1.778 1.00 85.50 200 ASP A O 1
ATOM 1453 N N . ALA A 1 201 ? -17.238 2.055 -0.905 1.00 89.00 201 ALA A N 1
ATOM 1454 C CA . ALA A 1 201 ? -17.832 0.725 -0.851 1.00 89.00 201 ALA A CA 1
ATOM 1455 C C . ALA A 1 201 ? -17.968 0.041 -2.229 1.00 89.00 201 ALA A C 1
ATOM 1457 O O . ALA A 1 201 ? -18.140 -1.181 -2.290 1.00 89.00 201 ALA A O 1
ATOM 1458 N N . GLN A 1 202 ? -17.907 0.807 -3.323 1.00 89.75 202 GLN A N 1
ATOM 1459 C CA . GLN A 1 202 ? -17.963 0.303 -4.696 1.00 89.75 202 GLN A CA 1
ATOM 1460 C C . GLN A 1 202 ? -16.598 -0.145 -5.226 1.00 89.75 202 GLN A C 1
ATOM 1462 O O . GLN A 1 202 ? -16.547 -0.959 -6.146 1.00 89.75 202 GLN A O 1
ATOM 1467 N N . CYS A 1 203 ? -15.500 0.333 -4.640 1.00 90.06 203 CYS A N 1
ATOM 1468 C CA . CYS A 1 203 ? -14.149 0.016 -5.087 1.00 90.06 203 CYS A CA 1
ATOM 1469 C C . CYS A 1 203 ? -13.636 -1.255 -4.404 1.00 90.06 203 CYS A C 1
ATOM 1471 O O . CYS A 1 203 ? -13.642 -1.361 -3.184 1.00 90.06 203 CYS A O 1
ATOM 1473 N N . GLY A 1 204 ? -13.164 -2.228 -5.167 1.00 90.62 204 GLY A N 1
ATOM 1474 C CA . GLY A 1 204 ? -12.460 -3.400 -4.656 1.00 90.62 204 GLY A CA 1
ATOM 1475 C C . GLY A 1 204 ? -10.973 -3.127 -4.474 1.00 90.62 204 GLY A C 1
ATOM 1476 O O . GLY A 1 204 ? -10.565 -2.028 -4.105 1.00 90.62 204 GLY A O 1
ATOM 1477 N N . VAL A 1 205 ? -10.160 -4.152 -4.737 1.00 89.12 205 VAL A N 1
ATOM 1478 C CA . VAL A 1 205 ? -8.697 -4.058 -4.675 1.00 89.12 205 VAL A CA 1
ATOM 1479 C C . VAL A 1 205 ? -8.166 -3.185 -5.814 1.00 89.12 205 VAL A C 1
ATOM 1481 O O . VAL A 1 205 ? -8.481 -3.430 -6.983 1.00 89.12 205 VAL A O 1
ATOM 1484 N N . SER A 1 206 ? -7.303 -2.231 -5.474 1.00 90.06 206 SER A N 1
ATOM 1485 C CA . SER A 1 206 ? -6.550 -1.415 -6.425 1.00 90.06 206 SER A CA 1
ATOM 1486 C C . SER A 1 206 ? -5.055 -1.481 -6.150 1.00 90.06 206 SER A C 1
ATOM 1488 O O . SER A 1 206 ? -4.615 -1.517 -5.002 1.00 90.06 206 SER A O 1
ATOM 1490 N N . ILE A 1 207 ? -4.273 -1.496 -7.227 1.00 90.56 207 ILE A N 1
ATOM 1491 C CA . ILE A 1 207 ? -2.813 -1.428 -7.191 1.00 90.56 207 ILE A CA 1
ATOM 1492 C C . ILE A 1 207 ? -2.402 -0.351 -8.179 1.00 90.56 207 ILE A C 1
ATOM 1494 O O . ILE A 1 207 ? -2.777 -0.424 -9.347 1.00 90.56 207 ILE A O 1
ATOM 1498 N N . SER A 1 208 ? -1.627 0.632 -7.739 1.00 89.88 208 SER A N 1
ATOM 1499 C CA . SER A 1 208 ? -1.131 1.694 -8.616 1.00 89.88 208 SER A CA 1
ATOM 1500 C C . SER A 1 208 ? 0.323 2.013 -8.330 1.00 89.88 208 SER A C 1
ATOM 1502 O O . SER A 1 208 ? 0.726 2.088 -7.171 1.00 89.88 208 SER A O 1
ATOM 1504 N N . ALA A 1 209 ? 1.088 2.249 -9.387 1.00 91.25 209 ALA A N 1
ATOM 1505 C CA . ALA A 1 209 ? 2.458 2.709 -9.336 1.00 91.25 209 ALA A CA 1
ATOM 1506 C C . ALA A 1 209 ? 2.607 4.008 -10.135 1.00 91.25 209 ALA A C 1
ATOM 1508 O O . ALA A 1 209 ? 2.225 4.081 -11.302 1.00 91.25 209 ALA A O 1
ATOM 1509 N N . ARG A 1 210 ? 3.215 5.015 -9.511 1.00 91.31 210 ARG A N 1
ATOM 1510 C CA . ARG A 1 210 ? 3.764 6.193 -10.178 1.00 91.31 210 ARG A CA 1
ATOM 1511 C C . ARG A 1 210 ? 5.276 6.030 -10.242 1.00 91.31 210 ARG A C 1
ATOM 1513 O O . ARG A 1 210 ? 5.926 5.933 -9.205 1.00 91.31 210 ARG A O 1
ATOM 1520 N N . ILE A 1 211 ? 5.827 6.006 -11.447 1.00 92.62 211 ILE A N 1
ATOM 1521 C CA . ILE A 1 211 ? 7.260 5.876 -11.714 1.00 92.62 211 ILE A CA 1
ATOM 1522 C C . ILE A 1 211 ? 7.753 7.235 -12.202 1.00 92.62 211 ILE A C 1
ATOM 1524 O O . ILE A 1 211 ? 7.390 7.674 -13.291 1.00 92.62 211 ILE A O 1
ATOM 1528 N N . GLY A 1 212 ? 8.549 7.925 -11.387 1.00 92.69 212 GLY A N 1
ATOM 1529 C CA . GLY A 1 212 ? 9.155 9.199 -11.763 1.00 92.69 212 GLY A CA 1
ATOM 1530 C C . GLY A 1 212 ? 10.231 8.997 -12.825 1.00 92.69 212 GLY A C 1
ATOM 1531 O O . GLY A 1 212 ? 11.073 8.114 -12.687 1.00 92.69 212 GLY A O 1
ATOM 1532 N N . ILE A 1 213 ? 10.226 9.826 -13.864 1.00 93.00 213 ILE A N 1
ATOM 1533 C CA . ILE A 1 213 ? 11.207 9.784 -14.953 1.00 93.00 213 ILE A CA 1
ATOM 1534 C C . ILE A 1 213 ? 12.436 10.600 -14.540 1.00 93.00 213 ILE A C 1
ATOM 1536 O O . ILE A 1 213 ? 12.312 11.693 -13.981 1.00 93.00 213 ILE A O 1
ATOM 1540 N N . ASP A 1 214 ? 13.636 10.071 -14.769 1.00 91.00 214 ASP A N 1
ATOM 1541 C CA . ASP A 1 214 ? 14.872 10.816 -14.546 1.00 91.00 214 ASP A CA 1
ATOM 1542 C C . ASP A 1 214 ? 15.082 11.877 -15.640 1.00 91.00 214 ASP A C 1
ATOM 1544 O O . ASP A 1 214 ? 15.023 11.592 -16.837 1.00 91.00 214 ASP A O 1
ATOM 1548 N N . SER A 1 215 ? 15.338 13.122 -15.232 1.00 90.44 215 SER A N 1
ATOM 1549 C CA . SER A 1 215 ? 15.473 14.252 -16.159 1.00 90.44 215 SER A CA 1
ATOM 1550 C C . SER A 1 215 ? 16.751 14.210 -16.999 1.00 90.44 215 SER A C 1
ATOM 1552 O O . SER A 1 215 ? 16.806 14.845 -18.051 1.00 90.44 215 SER A O 1
ATOM 1554 N N . SER A 1 216 ? 17.775 13.476 -16.553 1.00 90.12 216 SER A N 1
ATOM 1555 C CA . SER A 1 216 ? 19.037 13.302 -17.277 1.00 90.12 216 SER A CA 1
ATOM 1556 C C . SER A 1 216 ? 19.005 12.114 -18.240 1.00 90.12 216 SER A C 1
ATOM 1558 O O . SER A 1 216 ? 19.730 12.111 -19.236 1.00 90.12 216 SER A O 1
ATOM 1560 N N . ASN A 1 217 ? 18.153 11.119 -17.977 1.00 91.12 217 ASN A N 1
ATOM 1561 C CA . ASN A 1 217 ? 17.944 9.976 -18.856 1.00 91.12 217 ASN A CA 1
ATOM 1562 C C . ASN A 1 217 ? 16.499 9.453 -18.744 1.00 91.12 217 ASN A C 1
ATOM 1564 O O . ASN A 1 217 ? 16.193 8.722 -17.801 1.00 91.12 217 ASN A O 1
ATOM 1568 N N . PRO A 1 218 ? 15.632 9.712 -19.741 1.00 91.62 218 PRO A N 1
ATOM 1569 C CA . PRO A 1 218 ? 14.209 9.388 -19.654 1.00 91.62 218 PRO A CA 1
ATOM 1570 C C . PRO A 1 218 ? 13.898 7.884 -19.656 1.00 91.62 218 PRO A C 1
ATOM 1572 O O . PRO A 1 218 ? 12.743 7.500 -19.524 1.00 91.62 218 PRO A O 1
ATOM 1575 N N . ARG A 1 219 ? 14.904 7.013 -19.813 1.00 92.25 219 ARG A N 1
ATOM 1576 C CA . ARG A 1 219 ? 14.743 5.556 -19.675 1.00 92.25 219 ARG A CA 1
ATOM 1577 C C . ARG A 1 219 ? 14.865 5.077 -18.230 1.00 92.25 219 ARG A C 1
ATOM 1579 O O . ARG A 1 219 ? 14.589 3.907 -17.967 1.00 92.25 219 ARG A O 1
ATOM 1586 N N . LEU A 1 220 ? 15.337 5.932 -17.324 1.00 92.19 220 LEU A N 1
ATOM 1587 C CA . LEU A 1 220 ? 15.628 5.593 -15.937 1.00 92.19 220 LEU A CA 1
ATOM 1588 C C . LEU A 1 220 ? 14.545 6.127 -14.998 1.00 92.19 220 LEU A C 1
ATOM 1590 O O . LEU A 1 220 ? 14.019 7.221 -15.201 1.00 92.19 220 LEU A O 1
ATOM 1594 N N . ALA A 1 221 ? 14.236 5.359 -13.954 1.00 92.50 221 ALA A N 1
ATOM 1595 C CA . ALA A 1 221 ? 13.323 5.787 -12.905 1.00 92.50 221 ALA A CA 1
ATOM 1596 C C . ALA A 1 221 ? 14.075 6.580 -11.827 1.00 92.50 221 ALA A C 1
ATOM 1598 O O . ALA A 1 221 ? 15.032 6.078 -11.240 1.00 92.50 221 ALA A O 1
ATOM 1599 N N . SER A 1 222 ? 13.626 7.797 -11.525 1.00 91.12 222 SER A N 1
ATOM 1600 C CA . SER A 1 222 ? 14.179 8.625 -10.441 1.00 91.12 222 SER A CA 1
ATOM 1601 C C . SER A 1 222 ? 13.571 8.290 -9.076 1.00 91.12 222 SER A C 1
ATOM 1603 O O . SER A 1 222 ? 14.233 8.384 -8.042 1.00 91.12 222 SER A O 1
ATOM 1605 N N . ASN A 1 223 ? 12.309 7.870 -9.065 1.00 91.44 223 ASN A N 1
ATOM 1606 C CA . ASN A 1 223 ? 11.593 7.409 -7.881 1.00 91.44 223 ASN A CA 1
ATOM 1607 C C . ASN A 1 223 ? 10.433 6.489 -8.280 1.00 91.44 223 ASN A C 1
ATOM 1609 O O . ASN A 1 223 ? 10.046 6.427 -9.450 1.00 91.44 223 ASN A O 1
ATOM 1613 N N . MET A 1 224 ? 9.868 5.791 -7.302 1.00 91.62 224 MET A N 1
ATOM 1614 C CA . MET A 1 224 ? 8.639 5.025 -7.460 1.00 91.62 224 MET A CA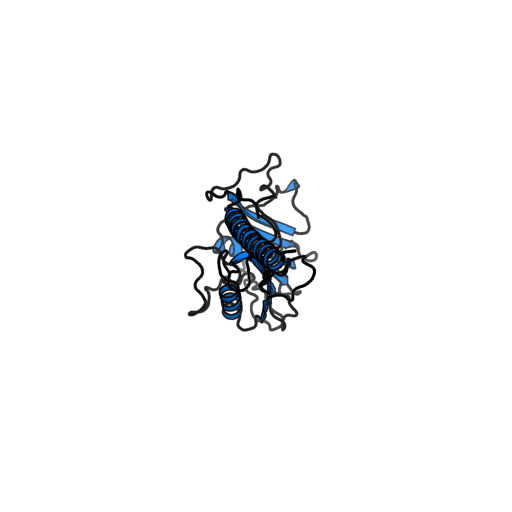 1
ATOM 1615 C C . MET A 1 224 ? 7.744 5.193 -6.234 1.00 91.62 224 MET A C 1
ATOM 1617 O O . MET A 1 224 ? 8.200 5.047 -5.103 1.00 91.62 224 MET A O 1
ATOM 1621 N N . GLN A 1 225 ? 6.456 5.424 -6.465 1.00 91.06 225 GLN A N 1
ATOM 1622 C CA . GLN A 1 225 ? 5.408 5.363 -5.450 1.00 91.06 225 GLN A CA 1
ATOM 1623 C C . GLN A 1 225 ? 4.446 4.239 -5.814 1.00 91.06 225 GLN A C 1
ATOM 1625 O O . GLN A 1 225 ? 3.801 4.296 -6.854 1.00 91.06 225 GLN A O 1
ATOM 1630 N N . LEU A 1 226 ? 4.352 3.222 -4.965 1.00 91.25 226 LEU A N 1
ATOM 1631 C CA . LEU A 1 226 ? 3.446 2.088 -5.105 1.00 91.25 226 LEU A CA 1
ATOM 1632 C C . LEU A 1 226 ? 2.346 2.188 -4.047 1.00 91.25 226 LEU A C 1
ATOM 1634 O O . LEU A 1 226 ? 2.608 2.578 -2.911 1.00 91.25 226 LEU A O 1
ATOM 1638 N N . SER A 1 227 ? 1.112 1.843 -4.392 1.00 90.38 227 SER A N 1
ATOM 1639 C CA . SER A 1 227 ? -0.025 1.819 -3.467 1.00 90.38 227 SER A CA 1
ATOM 1640 C C . SER A 1 227 ? -0.868 0.569 -3.690 1.00 90.38 227 SER A C 1
ATOM 1642 O O . SER A 1 227 ? -1.014 0.110 -4.825 1.00 90.38 227 SER A O 1
ATOM 1644 N N . LEU A 1 228 ? -1.354 0.005 -2.588 1.00 90.38 228 LEU A N 1
ATOM 1645 C CA . LEU A 1 228 ? -2.266 -1.126 -2.512 1.00 90.38 228 LEU A CA 1
ATOM 1646 C C . LEU A 1 228 ? -3.413 -0.741 -1.578 1.00 90.38 228 LEU A C 1
ATOM 1648 O O . LEU A 1 228 ? -3.191 -0.554 -0.380 1.00 90.38 228 LEU A O 1
ATOM 1652 N N . ASP A 1 229 ? -4.626 -0.714 -2.116 1.00 89.12 229 ASP A N 1
ATOM 1653 C CA . ASP A 1 229 ? -5.828 -0.300 -1.392 1.00 89.12 229 ASP A CA 1
ATOM 1654 C C . ASP A 1 229 ? -6.980 -1.288 -1.632 1.00 89.12 229 ASP A C 1
ATOM 1656 O O . ASP A 1 229 ? -6.959 -2.099 -2.566 1.00 89.12 229 ASP A O 1
ATOM 1660 N N . ASN A 1 230 ? -7.999 -1.243 -0.771 1.00 89.81 230 ASN A N 1
ATOM 1661 C CA . ASN A 1 230 ? -9.274 -1.926 -0.997 1.00 89.81 230 ASN A CA 1
ATOM 1662 C C . ASN A 1 230 ? -10.422 -1.105 -0.406 1.00 89.81 230 ASN A C 1
ATOM 1664 O O . ASN A 1 230 ? -10.664 -1.151 0.804 1.00 89.81 230 ASN A O 1
ATOM 1668 N N . GLY A 1 231 ? -11.150 -0.389 -1.265 1.00 89.75 231 GLY A N 1
ATOM 1669 C CA . GLY A 1 231 ? -12.151 0.580 -0.817 1.00 89.75 231 GLY A CA 1
ATOM 1670 C C . GLY A 1 231 ? -13.315 -0.022 -0.055 1.00 89.75 231 GLY A C 1
ATOM 1671 O O . GLY A 1 231 ? -13.704 0.497 0.988 1.00 89.75 231 GLY A O 1
ATOM 1672 N N . SER A 1 232 ? -13.822 -1.155 -0.518 1.00 91.62 232 SER A N 1
ATOM 1673 C CA . SER A 1 232 ? -14.959 -1.846 0.076 1.00 91.62 232 SER A CA 1
ATOM 1674 C C . SER A 1 232 ? -14.615 -2.407 1.447 1.00 91.62 232 SER A C 1
ATOM 1676 O O . SER A 1 232 ? -15.402 -2.287 2.389 1.00 91.62 232 SER A O 1
ATOM 1678 N N . TYR A 1 233 ? -13.403 -2.946 1.591 1.00 91.94 233 TYR A N 1
ATOM 1679 C CA . TYR A 1 233 ? -12.890 -3.390 2.876 1.00 91.94 233 TYR A CA 1
ATOM 1680 C C . TYR A 1 233 ? -12.668 -2.208 3.827 1.00 91.94 233 TYR A C 1
ATOM 1682 O O . TYR A 1 233 ? -13.124 -2.252 4.969 1.00 91.94 233 TYR A O 1
ATOM 1690 N N . ALA A 1 234 ? -12.023 -1.137 3.354 1.00 90.50 234 ALA A N 1
ATOM 1691 C CA . ALA A 1 234 ? -11.783 0.067 4.141 1.00 90.50 234 ALA A CA 1
ATOM 1692 C C . ALA A 1 234 ? -13.099 0.697 4.625 1.00 90.50 234 ALA A C 1
ATOM 1694 O O . ALA A 1 234 ? -13.255 0.941 5.819 1.00 90.50 234 ALA A O 1
ATOM 1695 N N . ALA A 1 235 ? -14.077 0.876 3.731 1.00 90.12 235 ALA A N 1
ATOM 1696 C CA . ALA A 1 235 ? -15.401 1.405 4.049 1.00 90.12 235 ALA A CA 1
ATOM 1697 C C . ALA A 1 235 ? -16.104 0.570 5.129 1.00 90.12 235 ALA A C 1
ATOM 1699 O O . ALA A 1 235 ? -16.653 1.126 6.081 1.00 90.12 235 ALA A O 1
ATOM 1700 N N . LYS A 1 236 ? -16.026 -0.764 5.028 1.00 92.75 236 LYS A N 1
ATOM 1701 C CA . LYS A 1 236 ? -16.575 -1.678 6.034 1.00 92.75 236 LYS A CA 1
ATOM 1702 C C . LYS A 1 236 ? -15.901 -1.502 7.398 1.00 92.75 236 LYS A C 1
ATOM 1704 O O . LYS A 1 236 ? -16.596 -1.317 8.392 1.00 92.75 236 LYS A O 1
ATOM 1709 N N . VAL A 1 237 ? -14.567 -1.540 7.457 1.00 91.06 237 VAL A N 1
ATOM 1710 C CA . VAL A 1 237 ? -13.814 -1.389 8.718 1.00 91.06 237 VAL A CA 1
ATOM 1711 C C . VAL A 1 237 ? -14.090 -0.032 9.366 1.00 91.06 237 VAL A C 1
ATOM 1713 O O . VAL A 1 237 ? -14.245 0.044 10.588 1.00 91.06 237 VAL A O 1
ATOM 1716 N N . ILE A 1 238 ? -14.178 1.027 8.557 1.00 88.38 238 ILE A N 1
ATOM 1717 C CA . ILE A 1 238 ? -14.512 2.377 9.019 1.00 88.38 238 ILE A CA 1
ATOM 1718 C C . ILE A 1 238 ? -15.905 2.390 9.641 1.00 88.38 238 ILE A C 1
ATOM 1720 O O . ILE A 1 238 ? -16.044 2.761 10.803 1.00 88.38 238 ILE A O 1
ATOM 1724 N N . GLN A 1 239 ? -16.915 1.901 8.919 1.00 91.12 239 GLN A N 1
ATOM 1725 C CA . GLN A 1 239 ? -18.293 1.864 9.405 1.00 91.12 239 GLN A CA 1
ATOM 1726 C C . GLN A 1 239 ? -18.432 1.056 10.705 1.00 91.12 239 GLN A C 1
ATOM 1728 O O . GLN A 1 239 ? -19.097 1.499 11.642 1.00 91.12 239 GLN A O 1
ATOM 1733 N N . GLU A 1 240 ? -17.804 -0.120 10.783 1.00 91.88 240 GLU A N 1
ATOM 1734 C CA . GLU A 1 240 ? -17.835 -0.974 11.977 1.00 91.88 240 GLU A CA 1
ATOM 1735 C C . GLU A 1 240 ? -17.162 -0.301 13.181 1.00 91.88 240 GLU A C 1
ATOM 1737 O O . GLU A 1 240 ? -17.668 -0.366 14.303 1.00 91.88 240 GLU A O 1
ATOM 1742 N N . THR A 1 241 ? -16.033 0.370 12.955 1.00 88.50 241 THR A N 1
ATOM 1743 C CA . THR A 1 241 ? -15.296 1.085 14.003 1.00 88.50 241 THR A CA 1
ATOM 1744 C C . THR A 1 241 ? -16.065 2.316 14.479 1.00 88.50 241 THR A C 1
ATOM 1746 O O . THR A 1 241 ? -16.203 2.519 15.684 1.00 88.50 241 THR A O 1
ATOM 1749 N N . ASP A 1 242 ? -16.619 3.106 13.562 1.00 87.56 242 ASP A N 1
ATOM 1750 C CA . ASP A 1 242 ? -17.386 4.309 13.889 1.00 87.56 242 ASP A CA 1
ATOM 1751 C C . ASP A 1 242 ? -18.663 3.956 14.667 1.00 87.56 242 ASP A C 1
ATOM 1753 O O . ASP A 1 242 ? -19.007 4.626 15.643 1.00 87.56 242 ASP A O 1
ATOM 1757 N N . ALA A 1 243 ? -19.329 2.851 14.308 1.00 89.81 243 ALA A N 1
ATOM 1758 C CA . ALA A 1 243 ? -20.471 2.334 15.058 1.00 89.81 243 ALA A CA 1
ATOM 1759 C C . ALA A 1 243 ? -20.089 1.937 16.495 1.00 89.81 243 ALA A C 1
ATOM 1761 O O . ALA A 1 243 ? -20.817 2.264 17.437 1.00 89.81 243 ALA A O 1
ATOM 1762 N N . LYS A 1 244 ? -18.934 1.282 16.687 1.00 86.88 244 LYS A N 1
ATOM 1763 C CA . LYS A 1 244 ? -18.406 0.960 18.026 1.00 86.88 244 LYS A CA 1
ATOM 1764 C C . LYS A 1 244 ? -18.101 2.224 18.829 1.00 86.88 244 LYS A C 1
ATOM 1766 O O . LYS A 1 244 ? -18.528 2.331 19.974 1.00 86.88 244 LYS A O 1
ATOM 1771 N N . ILE A 1 245 ? -17.426 3.199 18.220 1.00 84.81 245 ILE A N 1
ATOM 1772 C CA . ILE A 1 245 ? -17.115 4.496 18.838 1.00 84.81 245 ILE A CA 1
ATOM 1773 C C . ILE A 1 245 ? -18.398 5.192 19.310 1.00 84.81 245 ILE A C 1
ATOM 1775 O O . ILE A 1 245 ? -18.483 5.618 20.464 1.00 84.81 245 ILE A O 1
ATOM 1779 N N . ALA A 1 246 ? -19.410 5.272 18.444 1.00 86.75 246 ALA A N 1
ATOM 1780 C CA . ALA A 1 246 ? -20.690 5.891 18.768 1.00 86.75 246 ALA A CA 1
ATOM 1781 C C . ALA A 1 246 ? -21.409 5.158 19.912 1.00 86.75 246 ALA A C 1
ATOM 1783 O O . ALA A 1 246 ? -21.934 5.804 20.822 1.00 86.75 246 ALA A O 1
ATOM 1784 N N . ALA A 1 247 ? -21.389 3.822 19.911 1.00 86.75 247 ALA A N 1
ATOM 1785 C CA . ALA A 1 247 ? -21.971 3.016 20.980 1.00 86.75 247 ALA A CA 1
ATOM 1786 C C . ALA A 1 247 ? -21.281 3.268 22.332 1.00 86.75 247 ALA A C 1
ATOM 1788 O O . ALA A 1 247 ? -21.971 3.524 23.320 1.00 86.75 247 ALA A O 1
ATOM 1789 N N . THR A 1 248 ? -19.944 3.285 22.377 1.00 83.81 248 THR A N 1
ATOM 1790 C CA . THR A 1 248 ? -19.176 3.579 23.602 1.00 83.81 248 THR A CA 1
ATOM 1791 C C . THR A 1 248 ? -19.472 4.985 24.126 1.00 83.81 248 THR A C 1
ATOM 1793 O O . THR A 1 248 ? -19.697 5.180 25.321 1.00 83.81 248 THR A O 1
ATOM 1796 N N . GLN A 1 249 ? -19.543 5.981 23.239 1.00 85.06 249 GLN A N 1
ATOM 1797 C CA . GLN A 1 249 ? -19.896 7.349 23.624 1.00 85.06 249 GLN A CA 1
ATOM 1798 C C . GLN A 1 249 ? -21.329 7.453 24.160 1.00 85.06 249 GLN A C 1
ATOM 1800 O O . GLN A 1 249 ? -21.574 8.180 25.123 1.00 85.06 249 GLN A O 1
ATOM 1805 N N . GLN A 1 250 ? -22.281 6.731 23.565 1.00 86.44 250 GLN A N 1
ATOM 1806 C CA . GLN A 1 250 ? -23.663 6.725 24.037 1.00 86.44 250 GLN A CA 1
ATOM 1807 C C . GLN A 1 250 ? -23.799 6.034 25.399 1.00 86.44 250 GLN A C 1
ATOM 1809 O O . GLN A 1 250 ? -24.523 6.527 26.262 1.00 86.44 250 GLN A O 1
ATOM 1814 N N . GLN A 1 251 ? -23.084 4.929 25.620 1.00 84.81 251 GLN A N 1
ATOM 1815 C CA . GLN A 1 251 ? -23.055 4.244 26.914 1.00 84.81 251 GLN A CA 1
ATOM 1816 C C . GLN A 1 251 ? -22.511 5.152 28.022 1.00 84.81 251 GLN A C 1
ATOM 1818 O O . GLN A 1 251 ? -23.132 5.243 29.080 1.00 84.81 251 GLN A O 1
ATOM 1823 N N . ALA A 1 252 ? -21.422 5.882 27.761 1.00 82.50 252 ALA A N 1
ATOM 1824 C CA . ALA A 1 252 ? -20.867 6.845 28.712 1.00 82.50 252 ALA A CA 1
ATOM 1825 C C . ALA A 1 252 ? -21.872 7.958 29.063 1.00 82.50 252 ALA A C 1
ATOM 1827 O O . ALA A 1 252 ? -22.124 8.210 30.237 1.00 82.50 252 ALA A O 1
ATOM 1828 N N . LYS A 1 253 ? -22.539 8.550 28.060 1.00 84.62 253 LYS A N 1
ATOM 1829 C CA . LYS A 1 253 ? -23.584 9.568 28.286 1.00 84.62 253 LYS A CA 1
ATOM 1830 C C . LYS A 1 253 ? -24.741 9.045 29.137 1.00 84.62 253 LYS A C 1
ATOM 1832 O O . LYS A 1 253 ? -25.239 9.754 30.012 1.00 84.62 253 LYS A O 1
ATOM 1837 N N . ASN A 1 254 ? -25.182 7.814 28.880 1.00 86.38 254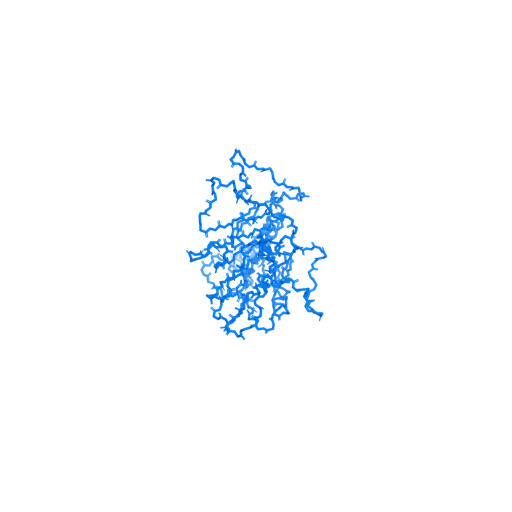 ASN A N 1
ATOM 1838 C CA . ASN A 1 254 ? -26.262 7.193 29.643 1.00 86.38 254 ASN A CA 1
ATOM 1839 C C . ASN A 1 254 ? -25.841 6.947 31.102 1.00 86.38 254 ASN A C 1
ATOM 1841 O O . ASN A 1 254 ? -26.631 7.205 32.008 1.00 86.38 254 ASN A O 1
ATOM 1845 N N . ALA A 1 255 ? -24.603 6.497 31.331 1.00 80.62 255 ALA A N 1
ATOM 1846 C CA . ALA A 1 255 ? -24.050 6.289 32.668 1.00 80.62 255 ALA A CA 1
ATOM 1847 C C . ALA A 1 255 ? -23.917 7.605 33.451 1.00 80.62 255 ALA A C 1
ATOM 1849 O O . ALA A 1 255 ? -24.320 7.663 34.611 1.00 80.62 255 ALA A O 1
ATOM 1850 N N . ASP A 1 256 ? -23.443 8.675 32.808 1.00 77.25 256 ASP A N 1
ATOM 1851 C CA . ASP A 1 256 ? -23.358 10.005 33.421 1.00 77.25 256 ASP A CA 1
ATOM 1852 C C . ASP A 1 256 ? -24.745 10.555 33.778 1.00 77.25 256 ASP A C 1
ATOM 1854 O O . ASP A 1 256 ? -24.937 11.119 34.855 1.00 77.25 256 ASP A O 1
ATOM 1858 N N . THR A 1 257 ? -25.735 10.351 32.902 1.00 79.31 257 THR A N 1
ATOM 1859 C CA . THR A 1 257 ? -27.123 10.781 33.139 1.00 79.31 257 THR A CA 1
ATOM 1860 C C . THR A 1 257 ? -27.756 10.012 34.301 1.00 79.31 257 THR A C 1
ATOM 1862 O O . THR A 1 257 ? -28.417 10.614 35.143 1.00 79.31 257 THR A O 1
ATOM 1865 N N . ALA A 1 258 ? -27.520 8.699 34.388 1.00 76.94 258 ALA A N 1
ATOM 1866 C CA . ALA A 1 258 ? -27.983 7.877 35.506 1.00 76.94 258 ALA A CA 1
ATOM 1867 C C . ALA A 1 258 ? -27.311 8.288 36.827 1.00 76.94 258 ALA A C 1
ATOM 1869 O O . ALA A 1 258 ? -27.991 8.508 37.825 1.00 76.94 258 ALA A O 1
ATOM 1870 N N . ALA A 1 259 ? -25.991 8.497 36.818 1.00 72.38 259 ALA A N 1
ATOM 1871 C CA . ALA A 1 259 ? -25.254 8.972 37.985 1.00 72.38 259 ALA A CA 1
ATOM 1872 C C . ALA A 1 259 ? -25.678 10.386 38.422 1.00 72.38 259 ALA A C 1
ATOM 1874 O O . ALA A 1 259 ? -25.626 10.704 39.609 1.00 72.38 259 ALA A O 1
ATOM 1875 N N . ALA A 1 260 ? -26.089 11.248 37.487 1.00 69.50 260 ALA A N 1
ATOM 1876 C CA . ALA A 1 260 ? -26.649 12.560 37.795 1.00 69.50 260 ALA A CA 1
ATOM 1877 C C . ALA A 1 260 ? -28.058 12.456 38.400 1.00 69.50 260 ALA A C 1
ATOM 1879 O O . ALA A 1 260 ? -28.344 13.153 39.371 1.00 69.50 260 ALA A O 1
ATOM 1880 N N . ALA A 1 261 ? -28.907 11.561 37.883 1.00 68.50 261 ALA A N 1
ATOM 1881 C CA . ALA A 1 261 ? -30.240 11.307 38.427 1.00 68.50 261 ALA A CA 1
ATOM 1882 C C . ALA A 1 261 ? -30.174 10.792 39.877 1.00 68.50 261 ALA A C 1
ATOM 1884 O O . ALA A 1 261 ? -30.853 11.349 40.739 1.00 68.50 261 ALA A O 1
ATOM 1885 N N . ASP A 1 262 ? -29.277 9.844 40.169 1.00 68.06 262 ASP A N 1
ATOM 1886 C CA . ASP A 1 262 ? -29.056 9.289 41.517 1.00 68.06 262 ASP A CA 1
ATOM 1887 C C . ASP A 1 262 ? -28.480 10.304 42.523 1.00 68.06 262 ASP A C 1
ATOM 1889 O O . ASP A 1 262 ? -28.575 10.114 43.735 1.00 68.06 262 ASP A O 1
ATOM 1893 N N . ARG A 1 263 ? -27.876 11.400 42.045 1.00 64.06 263 ARG A N 1
ATOM 1894 C CA . ARG A 1 263 ? -27.327 12.480 42.886 1.00 64.06 263 ARG A CA 1
ATOM 1895 C C . ARG A 1 263 ? -28.322 13.609 43.162 1.00 64.06 263 ARG A C 1
ATOM 1897 O O . ARG A 1 263 ? -27.964 14.557 43.862 1.00 64.06 263 ARG A O 1
ATOM 1904 N N . THR A 1 264 ? -29.543 13.536 42.637 1.00 51.12 264 THR A N 1
ATOM 1905 C CA . THR A 1 264 ? -30.575 14.553 42.882 1.00 51.12 264 THR A CA 1
ATOM 1906 C C . THR A 1 264 ? -31.260 14.258 44.223 1.00 51.12 264 THR A C 1
ATOM 1908 O O . THR A 1 264 ? -31.869 13.196 44.348 1.00 51.12 264 THR A O 1
ATOM 1911 N N . PRO A 1 265 ? -31.185 15.134 45.245 1.00 52.62 265 PRO A N 1
ATOM 1912 C CA . PRO A 1 265 ? -31.859 14.888 46.516 1.00 52.62 265 PRO A CA 1
ATOM 1913 C C . PRO A 1 265 ? -33.376 14.931 46.322 1.00 52.62 265 PRO A C 1
ATOM 1915 O O . PRO A 1 265 ? -33.901 15.882 45.739 1.00 52.62 265 PRO A O 1
ATOM 1918 N N . SER A 1 266 ? -34.081 13.929 46.843 1.00 56.81 266 SER A N 1
ATOM 1919 C CA . SER A 1 266 ? -35.528 13.998 47.042 1.00 56.81 266 SER A CA 1
ATOM 1920 C C . SER A 1 266 ? -35.822 15.110 48.054 1.00 56.81 266 SER A C 1
ATOM 1922 O O . SER A 1 266 ? -35.390 15.010 49.203 1.00 56.81 266 SER A O 1
ATOM 1924 N N . PHE A 1 267 ? -36.490 16.177 47.612 1.00 50.31 267 PHE A N 1
ATOM 1925 C CA . PHE A 1 267 ? -37.016 17.231 48.486 1.00 50.31 267 PHE A CA 1
ATOM 1926 C C . PHE A 1 267 ? -38.273 16.767 49.223 1.00 50.31 267 PHE A C 1
ATOM 1928 O O . PHE A 1 267 ? -39.070 16.019 48.609 1.00 50.31 267 PHE A O 1
#

Radius of gyration: 23.27 Å; chains: 1; bounding box: 72×36×98 Å

Foldseek 3Di:
DDDDDDDDDDDPAQFQAAPVRHRPPLALLPDQPPPQQQDDPPAADGLQDGFFDALVSNQSSNCRSPVQKDKDQDPDPDDPWDQFPVRKTWGFWIWIAHVVRVRQWIKIFGWTAIVVPITGAKIKIKHFGDVSRWHFPVVSQVVCCVRPNHWAFQAPPVPDDPFKTKTKFWAFQVRHGDDADPRRGRPQQQDDFPGPHALALGTAWMKMKIFTADPVHRRTTRMMMIMIGGNNSNVVSNVVRVVVSVVSNVVVVVVVVVVVVVPDDDD

Sequence (267 aa):
MMMLLAGCGDGPGNEAKNSNGETVDTASVAPAASGCPKAPANAPTIQGVAIGMTGAEAIAALKCADAGYRADYAPRSGSGVPWLPDGTYMRVSIAGGRSDDKWQDKVNVELYGLKGEERVIGVSREIFFYPGGQPLIDKTKEQLAEKYGALESIAPPEMSSALSEEIGIARDNSGAPLPRTSDGRIPGHCWGSNGYAARDAQCGVSISARIGIDSSNPRLASNMQLSLDNGSYAAKVIQETDAKIAATQQQAKNADTAAAADRTPSF

=== Feature glossary ===
Reading guide. The protein is described through the following features:

Foldseek 3Di. A 3Di character summarizes, for each residue, the relative orientation of the Cα frame of its nearest spatial neighbor. Because it encodes fold topology rather than chemistry, 3Di alignments detect remote structural similarity that sequence alignment misses.

Contact-map, Ramachandran, and PAE plots. Plot images: a contact map (which residues are close in 3D, as an N×N binary image), a Ramachandran scatter (backbone torsion angles, revealing secondary-structure composition at a glance), and — for AlphaFold structures — a PAE heatmap (pairwise prediction confidence).

Radius of gyration, Cα contacts, bounding box. Radius of gyration (Rg) is the root-mean-square distance of Cα atoms from their centroid — a single number for overall size and compactness. A globular domain of N residues has Rg ≈ 2.2·N^0.38 Å; an extended or disordered chain has a much larger Rg. The Cα contact count is the number of residue pairs whose Cα atoms are within 8 Å and are more than four positions apart in sequence — a standard proxy for tertiary packing density. The bounding box is the smallest axis-aligned box enclosing all Cα atoms.

Secondary structure (8-state, DSSP). Eight-state secondary structure (DSSP): H is the canonical α-helix, G the tighter 3₁₀-helix, I the wider π-helix; E/B are β-structure, T and S are turns and bends, and '-' is everything else. DSSP derives these from the pattern of main-chain N–H···O=C hydrogen bonds, not from the sequence.

B-factor. B-factor (Debye–Waller factor) reflects atomic displacement in the crystal lattice. It is an experimental observable (units Å²), not a prediction; low values mean the atom is pinned down, high values mean it moves or is heterogeneous across the crystal.

pLDDT. pLDDT is the predicted lDDT-Cα score: AlphaFold's confidence that the local environment of each residue (all inter-atomic distances within 15 Å) is correctly placed. It is a per-residue number between 0 and 100, with higher meaning more reliable.

Nearest PDB structures. Nearest PDB neighbors are the top structural matches found by Foldseek when searching this structure against the entire Protein Data Bank. Each hit reports a TM-score (0 to 1; >0.5 almost always implies the same fold) and an E-value. These are *structural* homologs — they may share no detectable sequence similarity.

Solvent-accessible surface area. Accessible surface area quantifies burial. A residue with SASA near zero is packed into the hydrophobic core; one with SASA >100 Å² sits on the surface. Computed here via the Shrake–Rupley numerical algorithm with a 1.4 Å probe.

Rendered structure images. Structure images are PyMOL renders from six orthogonal camera directions. Cartoon representation draws helices as coils and strands as arrows; sticks shows the backbone as bonds; surface shows the solvent-excluded envelope. Rainbow coloring maps sequence position to hue (blue→red, N→C); chain coloring assigns a distinct color per polypeptide.

Backbone torsions (φ/ψ). φ (phi) and ψ (psi) are the two rotatable backbone dihedrals per residue: φ is the C(i-1)–N–Cα–C torsion, ψ is the N–Cα–C–N(i+1) torsion, both in degrees on (−180°, 180°]. α-helical residues cluster near (−60°, −45°); β-strand residues near (−120°, +130°). A Ramachandran plot is simply a scatter of (φ, ψ) for every residue.

Predicted aligned error. Predicted Aligned Error (PAE) is an AlphaFold confidence matrix: entry (i, j) is the expected error in the position of residue j, in ångströms, when the prediction is superimposed on the true structure at residue i. Low PAE within a block of residues means that block is internally rigid and well-predicted; high PAE between two blocks means their relative placement is uncertain even if each block individually is confident.

mmCIF coordinates. Structure coordinates are given as an mmCIF _atom_site loop: one row per atom with element, residue name, chain id, sequence number, and x/y/z position in Å. Only the four main-chain atoms per residue are included here; side chains are omitted to keep the record compact.

InterPro / GO / CATH / organism. Database cross-references. InterPro integrates a dozen domain/family signature databases into unified entries with residue-range hits. GO terms attach function/process/location labels with evidence codes. CATH codes position the fold in a four-level structural taxonomy. Organism is the NCBI-taxonomy species name.

Secondary structure (3-state, P-SEA). SS3 is a coarse helix/strand/coil call (letters a/b/c) made by the P-SEA algorithm from inter-Cα distances and dihedrals. It is less detailed than DSSP but needs only Cα positions.

Sequence. Sequence gives the chain of amino acids in standard one-letter code (A=alanine, C=cysteine, …, Y=tyrosine), read N→C. It is the only feature that is directly encoded by the gene; all structural features are derived from the folded form of this sequence.